Protein AF-A0A957YMR5-F1 (afdb_monomer)

Solvent-accessible surface area (backbone atoms only — not comparable to full-atom values): 13939 Å² total; per-residue (Å²): 123,67,90,62,49,60,63,49,49,54,52,49,50,53,49,51,53,51,48,52,53,50,52,58,66,66,52,61,79,74,83,72,88,63,94,76,86,88,76,78,88,71,77,81,80,74,82,62,82,65,53,61,62,51,51,52,52,50,52,51,49,52,56,73,68,57,70,85,75,88,66,74,11,65,74,52,80,56,79,86,75,68,69,58,88,75,50,45,72,45,83,43,84,75,51,72,68,54,49,53,50,38,30,73,38,22,16,38,27,61,48,36,31,37,40,40,41,95,89,47,44,33,38,36,38,41,40,30,24,50,44,44,64,36,60,55,68,70,69,53,64,42,43,78,74,61,31,43,80,76,47,76,45,83,44,68,77,48,99,71,38,43,28,29,41,32,35,25,17,54,82,94,43,77,62,56,29,26,32,39,35,31,37,34,38,75,88,48,53,36,55,57,67,67,62,42,50,55,36,41,72,37,97,66,63,54,55,31,32,40,42,39,38,40,40,66,50,75,58,67,88,80,41,77,83,47,43,66,57,54,48,52,52,52,52,27,52,34,56,55,56,73,73,110

Sequence (244 aa):
AEMLHVPLGVLGFAAVCAIVVGLLQLQRPFDSDSDASSAENVPAVRPVAWLHPALMIFLLVMIFLYIPRPEDGLSAPPPTWDFPAVLATEQQPLTPDEVEWMTREGADLADRHRFDWNGVSGSMIFVTSNTWRAHHRPERCFEVRGLAIEDSQPHLVGADFPLRVVSLGAGERHSLYSAVYWYQSADRVTDDYATRIWADLSPVRERWVLVSVLFDDVDDPRSPELAPFYEILRQSVARTLDAE

Secondary structure (DSSP, 8-state):
-GGGHHHHHHHHHHHHHHHHHHHHHHS---------------------TTHHHHHHHHHHHHHHH--PPP---S-SPPP-----TTSEEEEEPPPHHHHHHHHHHT-SEEEEEEEEETTEEEEEEEEEESSSTTS--THHHHHHTTPEEEEEEEEEEETTEEEEEEEEEETTEEEEEEEEEEEE-SS-EES-HHHHHHHHHSSSPPPEEEEEEEESS---TT-GGGHHHHHHHHHHHHHHHHT-

Mean predicted aligned error: 9.39 Å

pLDDT: mean 85.38, std 13.17, range [43.94, 98.31]

Radius of gyration: 24.59 Å; Cα contacts (8 Å, |Δi|>4): 352; chains: 1; bounding box: 79×44×52 Å

Nearest PDB structures (foldseek):
  3dxo-assembly1_A  TM=4.844E-01  e=4.055E+00  Agrobacterium fabrum str. C58
  6n4v-assembly1_Af  TM=3.583E-01  e=1.145E+00  Pseudomonas phage PP7
  5iv5-assembly1_W  TM=2.208E-01  e=2.155E+00  Tequatrovirus T4

Foldseek 3Di:
DVVPVVLVVLVVVVVVVVVVVVVVVVPDPPPPPDDDDDDDCPDDDDPDVVVVVVVVVVSVVVSVPDDDDDQCACVDEADDFDFDPQKDKDWDDDDPVRSVVLRVQRFPHKTKIWIDHPNWTWIKMKTKHLALSSVPDVQVVCVVVQWHWPDWDWDDLDPQAIKIKTFTDHPPGGGFKIKIKWKDFLPHIGNDSVVSVVQSVDPDGTMIMIMMIITNGSDDCNPNVCSVVVVSVRVSVNVRNVVD

Structure (mmCIF, N/CA/C/O backbone):
data_AF-A0A957YMR5-F1
#
_entry.id   AF-A0A957YMR5-F1
#
loop_
_atom_site.group_PDB
_atom_site.id
_atom_site.type_symbol
_atom_site.label_atom_id
_atom_site.label_alt_id
_atom_site.label_comp_id
_atom_site.label_asym_id
_atom_site.label_entity_id
_atom_site.label_seq_id
_atom_site.pdbx_PDB_ins_code
_atom_site.Cartn_x
_atom_site.Cartn_y
_atom_site.Cartn_z
_atom_site.occupancy
_atom_site.B_iso_or_equiv
_atom_site.auth_seq_id
_atom_site.auth_comp_id
_atom_site.auth_asym_id
_atom_site.auth_atom_id
_atom_site.pdbx_PDB_model_num
ATOM 1 N N . ALA A 1 1 ? 8.259 16.602 -19.368 1.00 46.22 1 ALA A N 1
ATOM 2 C CA . ALA A 1 1 ? 9.728 16.453 -19.234 1.00 46.22 1 ALA A CA 1
ATOM 3 C C . ALA A 1 1 ? 10.158 15.022 -18.864 1.00 46.22 1 ALA A C 1
ATOM 5 O O . ALA A 1 1 ? 11.317 14.678 -19.079 1.00 46.22 1 ALA A O 1
ATOM 6 N N . GLU A 1 2 ? 9.247 14.165 -18.380 1.00 46.09 2 GLU A N 1
ATOM 7 C CA . GLU A 1 2 ? 9.557 12.784 -17.965 1.00 46.09 2 GLU A CA 1
ATOM 8 C C . GLU A 1 2 ? 9.853 11.808 -19.114 1.00 46.09 2 GLU A C 1
ATOM 10 O O . GLU A 1 2 ? 10.719 10.952 -18.957 1.00 46.09 2 GLU A O 1
ATOM 15 N N . MET A 1 3 ? 9.263 11.988 -20.307 1.00 44.38 3 MET A N 1
ATOM 16 C CA . MET A 1 3 ? 9.518 11.102 -21.463 1.00 44.38 3 MET A CA 1
ATOM 17 C C . MET A 1 3 ? 10.968 11.114 -21.990 1.00 44.38 3 MET A C 1
ATOM 19 O O . MET A 1 3 ? 11.354 10.216 -22.731 1.00 44.38 3 MET A O 1
ATOM 23 N N . LEU A 1 4 ? 11.792 12.095 -21.603 1.00 46.81 4 LEU A N 1
ATOM 24 C CA . LEU A 1 4 ? 13.214 12.161 -21.977 1.00 46.81 4 LEU A CA 1
ATOM 25 C C . LEU A 1 4 ? 14.155 11.595 -20.901 1.00 46.81 4 LEU A C 1
ATOM 27 O O . LEU A 1 4 ? 15.291 11.252 -21.217 1.00 46.81 4 LEU A O 1
ATOM 31 N N . HIS A 1 5 ? 13.710 11.479 -19.645 1.00 43.94 5 HIS A N 1
ATOM 32 C CA . HIS A 1 5 ? 14.594 11.135 -18.522 1.00 43.94 5 HIS A CA 1
ATOM 33 C C . HIS A 1 5 ? 14.846 9.629 -18.390 1.00 43.94 5 HIS A C 1
ATOM 35 O O . HIS A 1 5 ? 15.966 9.217 -18.096 1.00 43.94 5 HIS A O 1
ATOM 41 N N . VAL A 1 6 ? 13.838 8.798 -18.658 1.00 52.91 6 VAL A N 1
ATOM 42 C CA . VAL A 1 6 ? 13.959 7.332 -18.569 1.00 52.91 6 VAL A CA 1
ATOM 43 C C . VAL A 1 6 ? 14.951 6.754 -19.597 1.00 52.91 6 VAL A C 1
ATOM 45 O O . VAL A 1 6 ? 15.867 6.041 -19.178 1.00 52.91 6 VAL A O 1
ATOM 48 N N . PRO A 1 7 ? 14.884 7.087 -20.906 1.00 59.81 7 PRO A N 1
ATOM 49 C CA . PRO A 1 7 ? 15.879 6.596 -21.862 1.00 59.81 7 PRO A CA 1
ATOM 50 C C . PRO A 1 7 ? 17.288 7.140 -21.575 1.00 59.81 7 PRO A C 1
ATOM 52 O O . PRO A 1 7 ? 18.270 6.429 -21.781 1.00 59.81 7 PRO A O 1
ATOM 55 N N . LEU A 1 8 ? 17.407 8.359 -21.032 1.00 66.75 8 LEU A N 1
ATOM 56 C CA . LEU A 1 8 ? 18.698 8.936 -20.652 1.00 66.75 8 LEU A CA 1
ATOM 57 C C . LEU A 1 8 ? 19.334 8.202 -19.460 1.00 66.75 8 LEU A C 1
ATOM 59 O O . LEU A 1 8 ? 20.545 7.996 -19.450 1.00 66.75 8 LEU A O 1
ATOM 63 N N . GLY A 1 9 ? 18.526 7.762 -18.490 1.00 65.75 9 GLY A N 1
ATOM 64 C CA . GLY A 1 9 ? 18.990 6.981 -17.342 1.00 65.75 9 GLY A CA 1
ATOM 65 C C . GLY A 1 9 ? 19.554 5.616 -17.743 1.00 65.75 9 GLY A C 1
ATOM 66 O O . GLY A 1 9 ? 20.644 5.251 -17.303 1.00 65.75 9 GLY A O 1
ATOM 67 N N . VAL A 1 10 ? 18.869 4.892 -18.635 1.00 71.88 10 VAL A N 1
ATOM 68 C CA . VAL A 1 10 ? 19.342 3.589 -19.143 1.00 71.88 10 VAL A CA 1
ATOM 69 C C . VAL A 1 10 ? 20.608 3.751 -19.989 1.00 71.88 10 VAL A C 1
ATOM 71 O O . VAL A 1 10 ? 21.560 2.990 -19.817 1.00 71.88 10 VAL A O 1
ATOM 74 N N . LEU A 1 11 ? 20.663 4.770 -20.855 1.00 72.12 11 LEU A N 1
ATOM 75 C CA . LEU A 1 11 ? 21.869 5.091 -21.627 1.00 72.12 11 LEU A CA 1
ATOM 76 C C . LEU A 1 11 ? 23.040 5.481 -20.718 1.00 72.12 11 LEU A C 1
ATOM 78 O O . LEU A 1 11 ? 24.164 5.042 -20.951 1.00 72.12 11 LEU A O 1
ATOM 82 N N . GLY A 1 12 ? 22.778 6.254 -19.662 1.00 72.50 12 GLY A N 1
ATOM 83 C CA . GLY A 1 12 ? 23.768 6.621 -18.653 1.00 72.50 12 GLY A CA 1
ATOM 84 C C . GLY A 1 12 ? 24.299 5.405 -17.895 1.00 72.50 12 GLY A C 1
ATOM 85 O O . GLY A 1 12 ? 25.511 5.247 -17.775 1.00 72.50 12 GLY A O 1
ATOM 86 N N . PHE A 1 13 ? 23.419 4.503 -17.453 1.00 77.38 13 PHE A N 1
ATOM 87 C CA . PHE A 1 13 ? 23.816 3.262 -16.784 1.00 77.38 13 PHE A CA 1
ATOM 88 C C . PHE A 1 13 ? 24.653 2.365 -17.703 1.00 77.38 13 PHE A C 1
ATOM 90 O O . PHE A 1 13 ? 25.743 1.942 -17.321 1.00 77.38 13 PHE A O 1
ATOM 97 N N . ALA A 1 14 ? 24.204 2.145 -18.943 1.00 78.81 14 ALA A N 1
ATOM 98 C CA . ALA A 1 14 ? 24.950 1.367 -19.929 1.00 78.81 14 ALA A CA 1
ATOM 99 C C . ALA A 1 14 ? 26.326 1.988 -20.229 1.00 78.81 14 ALA A C 1
ATOM 101 O O . ALA A 1 14 ? 27.323 1.268 -20.296 1.00 78.81 14 ALA A O 1
ATOM 102 N N . ALA A 1 15 ? 26.402 3.319 -20.349 1.00 75.75 15 ALA A N 1
ATOM 103 C CA . ALA A 1 15 ? 27.658 4.036 -20.543 1.00 75.75 15 ALA A CA 1
ATOM 104 C C . ALA A 1 15 ? 28.603 3.871 -19.343 1.00 75.75 15 ALA A C 1
ATOM 106 O O . ALA A 1 15 ? 29.782 3.585 -19.537 1.00 75.75 15 ALA A O 1
ATOM 107 N N . VAL A 1 16 ? 28.100 3.982 -18.109 1.00 78.31 16 VAL A N 1
ATOM 108 C CA . VAL A 1 16 ? 28.902 3.767 -16.893 1.00 78.31 16 VAL A CA 1
ATOM 109 C C . VAL A 1 16 ? 29.392 2.321 -16.809 1.00 78.31 16 VAL A C 1
ATOM 111 O O . VAL A 1 16 ? 30.579 2.106 -16.573 1.00 78.31 16 VAL A O 1
ATOM 114 N N . CYS A 1 17 ? 28.538 1.328 -17.074 1.00 79.19 17 CYS A N 1
ATOM 115 C CA . CYS A 1 17 ? 28.949 -0.077 -17.130 1.00 79.19 17 CYS A CA 1
ATOM 116 C C . CYS A 1 17 ? 30.040 -0.308 -18.184 1.00 79.19 17 CYS A C 1
ATOM 118 O O . CYS A 1 17 ? 31.037 -0.969 -17.897 1.00 79.19 17 CYS A O 1
ATOM 120 N N . ALA A 1 18 ? 29.895 0.272 -19.380 1.00 80.44 18 ALA A N 1
ATOM 121 C CA . ALA A 1 18 ? 30.900 0.180 -20.434 1.00 80.44 18 ALA A CA 1
ATOM 122 C C . ALA A 1 18 ? 32.231 0.839 -20.028 1.00 80.44 18 ALA A C 1
ATOM 124 O O . ALA A 1 18 ? 33.290 0.264 -20.272 1.00 80.44 18 ALA A O 1
ATOM 125 N N . ILE A 1 19 ? 32.190 2.002 -19.364 1.00 76.50 19 ILE A N 1
ATOM 126 C CA . ILE A 1 19 ? 33.381 2.693 -18.846 1.00 76.50 19 ILE A CA 1
ATOM 127 C C . ILE A 1 19 ? 34.073 1.849 -17.773 1.00 76.50 19 ILE A C 1
ATOM 129 O O . ILE A 1 19 ? 35.282 1.660 -17.850 1.00 76.50 19 ILE A O 1
ATOM 133 N N . VAL A 1 20 ? 33.333 1.309 -16.800 1.00 78.81 20 VAL A N 1
ATOM 134 C CA . VAL A 1 20 ? 33.896 0.468 -15.729 1.00 78.81 20 VAL A CA 1
ATOM 135 C C . VAL A 1 20 ? 34.551 -0.782 -16.310 1.00 78.81 20 VAL A C 1
ATOM 137 O O . VAL A 1 20 ? 35.691 -1.086 -15.971 1.00 78.81 20 VAL A O 1
ATOM 140 N N . VAL A 1 21 ? 33.879 -1.472 -17.236 1.00 81.75 21 VAL A N 1
ATOM 141 C CA . VAL A 1 21 ? 34.455 -2.629 -17.936 1.00 81.75 21 VAL A CA 1
ATOM 142 C C . VAL A 1 21 ? 35.706 -2.228 -18.722 1.00 81.75 21 VAL A C 1
ATOM 144 O O . VAL A 1 21 ? 36.714 -2.927 -18.653 1.00 81.75 21 VAL A O 1
ATOM 147 N N . GLY A 1 22 ? 35.682 -1.089 -19.419 1.00 79.44 22 GLY A N 1
ATOM 148 C CA . GLY A 1 22 ? 36.843 -0.565 -20.140 1.00 79.44 22 GLY A CA 1
ATOM 149 C C . GLY A 1 22 ? 38.026 -0.254 -19.219 1.00 79.44 22 GLY A C 1
ATOM 150 O O . GLY A 1 22 ? 39.157 -0.625 -19.523 1.00 79.44 22 GLY A O 1
ATOM 151 N N . LEU A 1 23 ? 37.775 0.363 -18.062 1.00 75.94 23 LEU A N 1
ATOM 152 C CA . LEU A 1 23 ? 38.798 0.655 -17.055 1.00 75.94 23 LEU A CA 1
ATOM 153 C C . LEU A 1 23 ? 39.380 -0.624 -16.441 1.00 75.94 23 LEU A C 1
ATOM 155 O O . LEU A 1 23 ? 40.594 -0.707 -16.269 1.00 75.94 23 LEU A O 1
ATOM 159 N N . LEU A 1 24 ? 38.549 -1.638 -16.180 1.00 74.94 24 LEU A N 1
ATOM 160 C CA . LEU A 1 24 ? 39.005 -2.946 -15.699 1.00 74.94 24 LEU A CA 1
ATOM 161 C C . LEU A 1 24 ? 39.855 -3.688 -16.741 1.00 74.94 24 LEU A C 1
ATOM 163 O O . LEU A 1 24 ? 40.785 -4.392 -16.370 1.00 74.94 24 LEU A O 1
ATOM 167 N N . GLN A 1 25 ? 39.587 -3.509 -18.037 1.00 75.12 25 GLN A N 1
ATOM 168 C CA . GLN A 1 25 ? 40.422 -4.074 -19.107 1.00 75.12 25 GLN A CA 1
ATOM 169 C C . GLN A 1 25 ? 41.741 -3.312 -19.309 1.00 75.12 25 GLN A C 1
ATOM 171 O O . GLN A 1 25 ? 42.727 -3.893 -19.761 1.00 75.12 25 GLN A O 1
ATOM 176 N N . LEU A 1 26 ? 41.767 -2.014 -18.991 1.00 79.25 26 LEU A N 1
ATOM 177 C CA . LEU A 1 26 ? 42.966 -1.170 -19.056 1.00 79.25 26 LEU A CA 1
ATOM 178 C C . LEU A 1 26 ? 43.902 -1.378 -17.862 1.00 79.25 26 LEU A C 1
ATOM 180 O O . LEU A 1 26 ? 45.108 -1.146 -17.983 1.00 79.25 26 LEU A O 1
ATOM 184 N N . GLN A 1 27 ? 43.373 -1.839 -16.728 1.00 73.00 27 GLN A N 1
ATOM 185 C CA . GLN A 1 27 ? 44.183 -2.375 -15.645 1.00 73.00 27 GLN A CA 1
ATOM 186 C C . GLN A 1 27 ? 44.795 -3.695 -16.124 1.00 73.00 27 GLN A C 1
ATOM 188 O O . GLN A 1 27 ? 44.202 -4.765 -16.01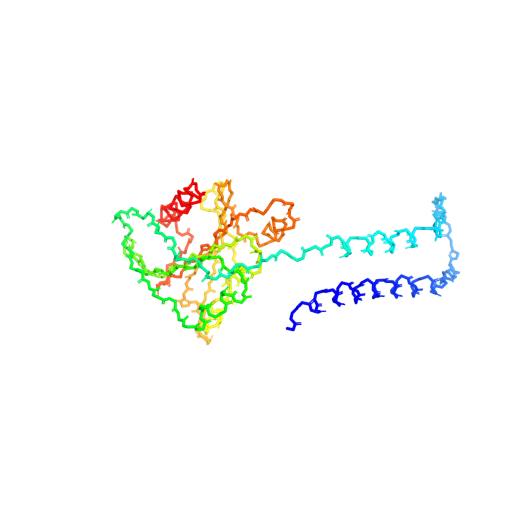0 1.00 73.00 27 GLN A O 1
ATOM 193 N N . ARG A 1 28 ? 45.994 -3.605 -16.719 1.00 59.56 28 ARG A N 1
ATOM 194 C CA . ARG A 1 28 ? 46.854 -4.772 -16.964 1.00 59.56 28 ARG A CA 1
ATOM 195 C C . ARG A 1 28 ? 46.900 -5.624 -15.691 1.00 59.56 28 ARG A C 1
ATOM 197 O O . ARG A 1 28 ? 46.862 -5.037 -14.605 1.00 59.56 28 ARG A O 1
ATOM 204 N N . PRO A 1 29 ? 47.021 -6.961 -15.803 1.00 58.66 29 PRO A N 1
ATOM 205 C CA . PRO A 1 29 ? 47.288 -7.791 -14.639 1.00 58.66 29 PRO A CA 1
ATOM 206 C C . PRO A 1 29 ? 48.432 -7.140 -13.869 1.00 58.66 29 PRO A C 1
ATOM 208 O O . PRO A 1 29 ? 49.479 -6.858 -14.455 1.00 58.66 29 PRO A O 1
ATOM 211 N N . PHE A 1 30 ? 48.199 -6.815 -12.598 1.00 54.28 30 PHE A N 1
ATOM 212 C CA . PHE A 1 30 ? 49.308 -6.578 -11.691 1.00 54.28 30 PHE A CA 1
ATOM 213 C C . PHE A 1 30 ? 50.172 -7.829 -11.818 1.00 54.28 30 PHE A C 1
ATOM 215 O O . PHE A 1 30 ? 49.684 -8.918 -11.505 1.00 54.28 30 PHE A O 1
ATOM 222 N N . ASP A 1 31 ? 51.386 -7.689 -12.355 1.00 52.88 31 ASP A N 1
ATOM 223 C CA . ASP A 1 31 ? 52.399 -8.733 -12.264 1.00 52.88 31 ASP A CA 1
ATOM 224 C C . ASP A 1 31 ? 52.617 -8.946 -10.769 1.00 52.88 31 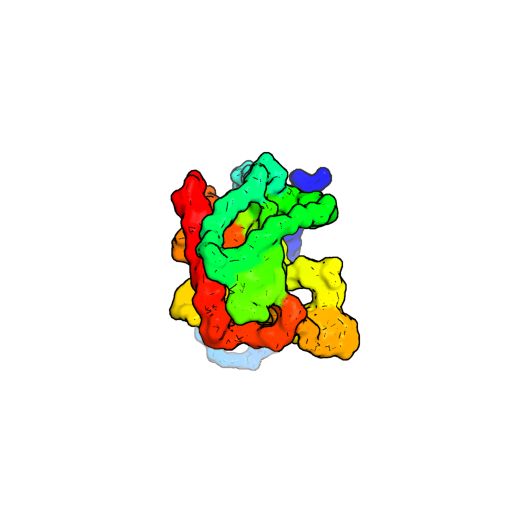ASP A C 1
ATOM 226 O O . ASP A 1 31 ? 53.318 -8.200 -10.085 1.00 52.88 31 ASP A O 1
ATOM 230 N N . SER A 1 32 ? 51.872 -9.908 -10.234 1.00 50.81 32 SER A N 1
ATOM 231 C CA . SER A 1 32 ? 52.008 -10.380 -8.877 1.00 50.81 32 SER A CA 1
ATOM 232 C C . SER A 1 32 ? 53.218 -11.295 -8.894 1.00 50.81 32 SER A C 1
ATOM 234 O O . SER A 1 32 ? 53.082 -12.517 -8.899 1.00 50.81 32 SER A O 1
ATOM 236 N N . ASP A 1 33 ? 54.401 -10.682 -8.939 1.00 53.19 33 ASP A N 1
ATOM 237 C CA . ASP A 1 33 ? 55.664 -11.319 -8.587 1.00 53.19 33 ASP A CA 1
ATOM 238 C C . ASP A 1 33 ? 55.588 -11.692 -7.101 1.00 53.19 33 ASP A C 1
ATOM 240 O O . ASP A 1 33 ? 56.042 -10.983 -6.204 1.00 53.19 33 ASP A O 1
ATOM 244 N N . SER A 1 34 ? 54.926 -12.808 -6.823 1.00 53.06 34 SER A N 1
ATOM 245 C CA . SER A 1 34 ? 55.022 -13.500 -5.553 1.00 53.06 34 SER A CA 1
ATOM 246 C C . SER A 1 34 ? 55.150 -14.982 -5.856 1.00 53.06 34 SER A C 1
ATOM 248 O O . SER A 1 34 ? 54.175 -15.692 -6.104 1.00 53.06 34 SER A O 1
ATOM 250 N N . ASP A 1 35 ? 56.407 -15.414 -5.890 1.00 60.38 35 ASP A N 1
ATOM 251 C CA . ASP A 1 35 ? 56.808 -16.804 -5.772 1.00 60.38 35 ASP A CA 1
ATOM 252 C C . ASP A 1 35 ? 56.027 -17.479 -4.634 1.00 60.38 35 ASP A C 1
ATOM 254 O O . ASP A 1 35 ? 56.208 -17.134 -3.468 1.00 60.38 35 ASP A O 1
ATOM 258 N N . ALA A 1 36 ? 55.178 -18.454 -4.964 1.00 51.44 36 ALA A N 1
ATOM 259 C CA . ALA A 1 36 ? 55.301 -19.827 -4.467 1.00 51.44 36 ALA A CA 1
ATOM 260 C C . ALA A 1 36 ? 53.995 -20.628 -4.609 1.00 51.44 36 ALA A C 1
ATOM 262 O O . ALA A 1 36 ? 53.025 -20.436 -3.888 1.00 51.44 36 ALA A O 1
ATOM 263 N N . SER A 1 37 ? 54.111 -21.663 -5.442 1.00 56.94 37 SER A N 1
ATOM 264 C CA . SER A 1 37 ? 53.673 -23.036 -5.174 1.00 56.94 37 SER A CA 1
ATOM 265 C C . SER A 1 37 ? 52.172 -23.351 -5.102 1.00 56.94 37 SER A C 1
ATOM 267 O O . SER A 1 37 ? 51.482 -23.090 -4.124 1.00 56.94 37 SER A O 1
ATOM 269 N N . SER A 1 38 ? 51.766 -24.152 -6.094 1.00 55.97 38 SER A N 1
ATOM 270 C CA . SER A 1 38 ? 50.643 -25.099 -6.051 1.00 55.97 38 SER A CA 1
ATOM 271 C C . SER A 1 38 ? 49.239 -24.503 -6.177 1.00 55.97 38 SER A C 1
ATOM 273 O O . SER A 1 38 ? 48.364 -24.776 -5.363 1.00 55.97 38 SER A O 1
ATOM 275 N N . ALA A 1 39 ? 48.997 -23.758 -7.257 1.00 51.78 39 ALA A N 1
ATOM 276 C CA . ALA A 1 39 ? 47.645 -23.515 -7.748 1.00 51.78 39 ALA A CA 1
ATOM 277 C C . ALA A 1 39 ? 47.407 -24.356 -9.010 1.00 51.78 39 ALA A C 1
ATOM 279 O O . ALA A 1 39 ? 48.082 -24.212 -10.028 1.00 51.78 39 ALA A O 1
ATOM 280 N N . GLU A 1 40 ? 46.470 -25.284 -8.876 1.00 55.53 40 GLU A N 1
ATOM 281 C CA . GLU A 1 40 ? 45.823 -26.074 -9.915 1.00 55.53 40 GLU A CA 1
ATOM 282 C C . GLU A 1 40 ? 45.581 -25.234 -11.184 1.00 55.53 40 GLU A C 1
ATOM 284 O O . GLU A 1 40 ? 45.115 -24.098 -11.100 1.00 55.53 40 GLU A O 1
ATOM 289 N N . ASN A 1 41 ? 45.940 -25.773 -12.355 1.00 56.53 41 ASN A N 1
ATOM 290 C CA . ASN A 1 41 ? 45.808 -25.112 -13.657 1.00 56.53 41 ASN A CA 1
ATOM 291 C C . ASN A 1 41 ? 44.333 -24.801 -13.970 1.00 56.53 41 ASN A C 1
ATOM 293 O O . ASN A 1 41 ? 43.683 -25.541 -14.708 1.00 56.53 41 ASN A O 1
ATOM 297 N N . VAL A 1 42 ? 43.796 -23.704 -13.439 1.00 63.62 42 VAL A N 1
ATOM 298 C CA . VAL A 1 42 ? 42.521 -23.159 -13.900 1.00 63.62 42 VAL A CA 1
ATOM 299 C C . VAL A 1 42 ? 42.786 -22.567 -15.285 1.00 63.62 42 VAL A C 1
ATOM 301 O O . VAL A 1 42 ? 43.591 -21.639 -15.405 1.00 63.62 42 VAL A O 1
ATOM 304 N N . PRO A 1 43 ? 42.181 -23.103 -16.360 1.00 63.41 43 PRO A N 1
ATOM 305 C CA . PRO A 1 43 ? 42.416 -22.594 -17.699 1.00 63.41 43 PRO A CA 1
ATOM 306 C C . PRO A 1 43 ? 42.020 -21.118 -17.757 1.00 63.41 43 PRO A C 1
ATOM 308 O O . PRO A 1 43 ? 40.893 -20.749 -17.429 1.00 63.41 43 PRO A O 1
ATOM 311 N N . ALA A 1 44 ? 42.962 -20.275 -18.185 1.00 64.31 44 ALA A N 1
ATOM 312 C CA . ALA A 1 44 ? 42.726 -18.855 -18.380 1.00 64.31 44 ALA A CA 1
ATOM 313 C C . ALA A 1 44 ? 41.575 -18.662 -19.379 1.00 64.31 44 ALA A C 1
ATOM 315 O O . ALA A 1 44 ? 41.702 -18.963 -20.571 1.00 64.31 44 ALA A O 1
ATOM 316 N N . VAL A 1 45 ? 40.438 -18.170 -18.884 1.00 66.56 45 VAL A N 1
ATOM 317 C CA . VAL A 1 45 ? 39.275 -17.847 -19.710 1.00 66.56 45 VAL A CA 1
ATOM 318 C C . VAL A 1 45 ? 39.663 -16.667 -20.595 1.00 66.56 45 VAL A C 1
ATOM 320 O O . VAL A 1 45 ? 39.797 -15.538 -20.128 1.00 66.56 45 VAL A O 1
ATOM 323 N N . ARG A 1 46 ? 39.899 -16.927 -21.884 1.00 69.56 46 ARG A N 1
ATOM 324 C CA . ARG A 1 46 ? 40.199 -15.861 -22.844 1.00 69.56 46 ARG A CA 1
ATOM 325 C C . ARG A 1 46 ? 38.945 -15.005 -23.040 1.00 69.56 46 ARG A C 1
ATOM 327 O O . ARG A 1 46 ? 37.907 -15.566 -23.399 1.00 69.56 46 ARG A O 1
ATOM 334 N N . PRO A 1 47 ? 39.017 -13.677 -22.848 1.00 64.38 47 PRO A N 1
ATOM 335 C CA . PRO A 1 47 ? 37.879 -12.809 -23.093 1.00 64.38 47 PRO A CA 1
ATOM 336 C C . PRO A 1 47 ? 37.511 -12.877 -24.574 1.00 64.38 47 PRO A C 1
ATOM 338 O O . PRO A 1 47 ? 38.329 -12.657 -25.470 1.00 64.38 47 PRO A O 1
ATOM 341 N N . VAL A 1 48 ? 36.263 -13.238 -24.831 1.00 76.38 48 VAL A N 1
ATOM 342 C CA . VAL A 1 48 ? 35.736 -13.409 -26.177 1.00 76.38 48 VAL A CA 1
ATOM 343 C C . VAL A 1 48 ? 35.351 -12.028 -26.711 1.00 76.38 48 VAL A C 1
ATOM 345 O O . VAL A 1 48 ? 34.309 -11.481 -26.359 1.00 76.38 48 VAL A O 1
ATOM 348 N N . ALA A 1 49 ? 36.205 -11.452 -27.561 1.00 80.38 49 ALA A N 1
ATOM 349 C CA . ALA A 1 49 ? 36.105 -10.060 -28.020 1.00 80.38 49 ALA A CA 1
ATOM 350 C C . ALA A 1 49 ? 34.774 -9.689 -28.717 1.00 80.38 49 ALA A C 1
ATOM 352 O O . ALA A 1 49 ? 34.436 -8.510 -28.795 1.00 80.38 49 ALA A O 1
ATOM 353 N N . TRP A 1 50 ? 33.992 -10.667 -29.195 1.00 80.88 50 TRP A N 1
ATOM 354 C CA . TRP A 1 50 ? 32.691 -10.422 -29.833 1.00 80.88 50 TRP A CA 1
ATOM 355 C C . TRP A 1 50 ? 31.516 -10.279 -28.848 1.00 80.88 50 TRP A C 1
ATOM 357 O O . TRP A 1 50 ? 30.449 -9.818 -29.248 1.00 80.88 50 TRP A O 1
ATOM 367 N N . LEU A 1 51 ? 31.693 -10.609 -27.563 1.00 77.69 51 LEU A N 1
ATOM 368 C CA . LEU A 1 51 ? 30.615 -10.519 -26.569 1.00 77.69 51 LEU A CA 1
ATOM 369 C C . LEU A 1 51 ? 30.187 -9.073 -26.289 1.00 77.69 51 LEU A C 1
ATOM 371 O O . LEU A 1 51 ? 29.000 -8.806 -26.130 1.00 77.69 51 LEU A O 1
ATOM 375 N N . HIS A 1 52 ? 31.130 -8.127 -26.272 1.00 78.56 52 HIS A N 1
ATOM 376 C CA . HIS A 1 52 ? 30.828 -6.714 -26.024 1.00 78.56 52 HIS A CA 1
ATOM 377 C C . HIS A 1 52 ? 29.918 -6.080 -27.089 1.00 78.56 52 HIS A C 1
ATOM 379 O O . HIS A 1 52 ? 28.886 -5.522 -26.709 1.00 78.56 52 HIS A O 1
ATOM 385 N N . PRO A 1 53 ? 30.221 -6.163 -28.404 1.00 84.75 53 PRO A N 1
ATOM 386 C CA . PRO A 1 53 ? 29.323 -5.613 -29.416 1.00 84.75 53 PRO A CA 1
ATOM 387 C C . PRO A 1 53 ? 27.979 -6.350 -29.458 1.00 84.75 53 PRO A C 1
ATOM 389 O O . PRO A 1 53 ? 26.951 -5.706 -29.650 1.00 84.75 53 PRO A O 1
ATOM 392 N N . ALA A 1 54 ? 27.957 -7.667 -29.219 1.00 78.69 54 ALA A N 1
ATOM 393 C CA . ALA A 1 54 ? 26.709 -8.427 -29.150 1.00 78.69 54 ALA A CA 1
ATOM 394 C C . ALA A 1 54 ? 25.806 -7.953 -27.997 1.00 78.69 54 ALA A C 1
ATOM 396 O O . ALA A 1 54 ? 24.617 -7.717 -28.210 1.00 78.69 54 ALA A O 1
ATOM 397 N N . LEU A 1 55 ? 26.370 -7.740 -26.803 1.00 82.12 55 LEU A N 1
ATOM 398 C CA . LEU A 1 55 ? 25.639 -7.205 -25.653 1.00 82.12 55 LEU A CA 1
ATOM 399 C C . LEU A 1 55 ? 25.124 -5.783 -25.916 1.00 82.12 55 LEU A C 1
ATOM 401 O O . LEU A 1 55 ? 23.971 -5.489 -25.616 1.00 82.12 55 LEU A O 1
ATOM 405 N N . MET A 1 56 ? 25.943 -4.913 -26.514 1.00 85.56 56 MET A N 1
ATOM 406 C CA . MET A 1 56 ? 25.530 -3.548 -26.866 1.00 85.56 56 MET A CA 1
ATOM 407 C C . MET A 1 56 ? 24.367 -3.534 -27.860 1.00 85.56 56 MET A C 1
ATOM 409 O O . MET A 1 56 ? 23.403 -2.798 -27.657 1.00 85.56 56 MET A O 1
ATOM 413 N N . ILE A 1 57 ? 24.427 -4.360 -28.910 1.00 86.50 57 ILE A N 1
ATOM 414 C CA . ILE A 1 57 ? 23.328 -4.494 -29.876 1.00 86.50 57 ILE A CA 1
ATOM 415 C C . ILE A 1 57 ? 22.070 -5.005 -29.172 1.00 86.50 57 ILE A C 1
ATOM 417 O O . ILE A 1 57 ? 20.999 -4.442 -29.370 1.00 86.50 57 ILE A O 1
ATOM 421 N N . PHE A 1 58 ? 22.194 -6.022 -28.315 1.00 83.12 58 PHE A N 1
ATOM 422 C CA . PHE A 1 58 ? 21.069 -6.558 -27.552 1.00 83.12 58 PHE A CA 1
ATOM 423 C C . PHE A 1 58 ? 20.407 -5.496 -26.659 1.00 83.12 58 PHE A C 1
ATOM 425 O O . PHE A 1 58 ? 19.187 -5.349 -26.685 1.00 83.12 58 PHE A O 1
ATOM 432 N N . LEU A 1 59 ? 21.198 -4.708 -25.922 1.00 84.12 59 LEU A N 1
ATOM 433 C CA . LEU A 1 59 ? 20.688 -3.618 -25.084 1.00 84.12 59 LEU A CA 1
ATOM 434 C C . LEU A 1 59 ? 20.001 -2.530 -25.915 1.00 84.12 59 LEU A C 1
ATOM 436 O O . LEU A 1 59 ? 18.919 -2.081 -25.551 1.00 84.12 59 LEU A O 1
ATOM 440 N N . LEU A 1 60 ? 20.588 -2.131 -27.047 1.00 86.56 60 LEU A N 1
ATOM 441 C CA . LEU A 1 60 ? 19.973 -1.154 -27.947 1.00 86.56 60 LEU A CA 1
ATOM 442 C C . LEU A 1 60 ? 18.647 -1.664 -28.510 1.00 86.56 60 LEU A C 1
ATOM 444 O O . LEU A 1 60 ? 17.682 -0.907 -28.548 1.00 86.56 60 LEU A O 1
ATOM 448 N N . VAL A 1 61 ? 18.577 -2.940 -28.894 1.00 83.56 61 VAL A N 1
ATOM 449 C CA . VAL A 1 61 ? 17.329 -3.574 -29.330 1.00 83.56 61 VAL A CA 1
ATOM 450 C C . VAL A 1 61 ? 16.303 -3.565 -28.197 1.00 83.56 61 VAL A C 1
ATOM 452 O O . VAL A 1 61 ? 15.175 -3.151 -28.427 1.00 83.56 61 VAL A O 1
ATOM 455 N N . MET A 1 62 ? 16.680 -3.936 -26.970 1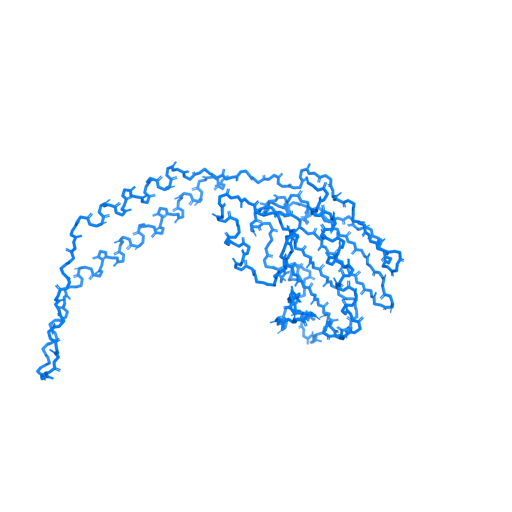.00 79.81 62 MET A N 1
ATOM 456 C CA . MET A 1 62 ? 15.774 -3.887 -25.814 1.00 79.81 62 MET A CA 1
ATOM 457 C C . MET A 1 62 ? 15.249 -2.472 -25.542 1.00 79.81 62 MET A C 1
ATOM 459 O O . MET A 1 62 ? 14.059 -2.313 -25.295 1.00 79.81 62 MET A O 1
ATOM 463 N N . ILE A 1 63 ? 16.099 -1.445 -25.641 1.00 83.88 63 ILE A N 1
ATOM 464 C CA . ILE A 1 63 ? 15.700 -0.036 -25.488 1.00 83.88 63 ILE A CA 1
ATOM 465 C C . ILE A 1 63 ? 14.751 0.389 -26.613 1.00 83.88 63 ILE A C 1
ATOM 467 O O . ILE A 1 63 ? 13.749 1.044 -26.348 1.00 83.88 63 ILE A O 1
ATOM 471 N N . PHE A 1 64 ? 15.034 0.007 -27.861 1.00 84.31 64 PHE A N 1
ATOM 472 C CA . PHE A 1 64 ? 14.172 0.326 -29.004 1.00 84.31 64 PHE A CA 1
ATOM 473 C C . PHE A 1 64 ? 12.818 -0.385 -28.948 1.00 84.31 64 PHE A C 1
ATOM 475 O O . PHE A 1 64 ? 11.824 0.155 -29.427 1.00 84.31 64 PHE A O 1
ATOM 482 N N . LEU A 1 65 ? 12.782 -1.590 -28.381 1.00 80.19 65 LEU A N 1
ATOM 483 C CA . LEU A 1 65 ? 11.558 -2.360 -28.174 1.00 80.19 65 LEU A CA 1
ATOM 484 C C . LEU A 1 65 ? 10.813 -1.954 -26.893 1.00 80.19 65 LEU A C 1
ATOM 486 O O . LEU A 1 65 ? 9.683 -2.398 -26.689 1.00 80.19 65 LEU A O 1
ATOM 490 N N . TYR A 1 66 ? 11.413 -1.126 -26.033 1.00 80.81 66 TYR A N 1
ATOM 491 C CA . TYR A 1 66 ? 10.766 -0.651 -24.819 1.00 80.81 66 TYR A CA 1
ATOM 492 C C . TYR A 1 66 ? 9.724 0.414 -25.159 1.00 80.81 66 TYR A C 1
ATOM 494 O O . TYR A 1 66 ? 10.046 1.541 -25.536 1.00 80.81 66 TYR A O 1
ATOM 502 N N . ILE A 1 67 ? 8.457 0.054 -24.990 1.00 78.44 67 ILE A N 1
ATOM 503 C CA . ILE A 1 67 ? 7.331 0.976 -25.095 1.00 78.44 67 ILE A CA 1
ATOM 504 C C . ILE A 1 67 ? 6.920 1.332 -23.663 1.00 78.44 67 ILE A C 1
ATOM 506 O O . ILE A 1 67 ? 6.484 0.434 -22.934 1.00 78.44 67 ILE A O 1
ATOM 510 N N . PRO A 1 68 ? 7.053 2.605 -23.237 1.00 78.75 68 PRO A N 1
ATOM 511 C CA . PRO A 1 68 ? 6.518 3.044 -21.959 1.00 78.75 68 PRO A CA 1
ATOM 512 C C . PRO A 1 68 ? 5.027 2.728 -21.926 1.00 78.75 68 PRO A C 1
ATOM 514 O O . PRO A 1 68 ? 4.281 3.106 -22.832 1.00 78.75 68 PRO A O 1
ATOM 517 N N . ARG A 1 69 ? 4.596 2.000 -20.902 1.00 77.31 69 ARG A N 1
ATOM 518 C CA . ARG A 1 69 ? 3.175 1.727 -20.706 1.00 77.31 69 ARG A CA 1
ATOM 519 C C . ARG A 1 69 ? 2.513 3.000 -20.165 1.00 77.31 69 ARG A C 1
ATOM 521 O O . ARG A 1 69 ? 3.121 3.642 -19.308 1.00 77.31 69 ARG A O 1
ATOM 528 N N . PRO A 1 70 ? 1.320 3.378 -20.655 1.00 78.38 70 PRO A N 1
ATOM 529 C CA . PRO A 1 70 ? 0.597 4.521 -20.118 1.00 78.38 70 PRO A CA 1
ATOM 530 C C . PRO A 1 70 ? 0.291 4.308 -18.630 1.00 78.38 70 PRO A C 1
ATOM 532 O O . PRO A 1 70 ? 0.144 3.173 -18.165 1.00 78.38 70 PRO A O 1
ATOM 535 N N . GLU A 1 71 ? 0.247 5.414 -17.899 1.00 82.12 71 GLU A N 1
ATOM 536 C CA . GLU A 1 71 ? -0.219 5.483 -16.519 1.00 82.12 71 GLU A CA 1
ATOM 537 C C . GLU A 1 71 ? -1.548 6.236 -16.560 1.00 82.12 71 GLU A C 1
ATOM 539 O O . GLU A 1 71 ? -1.608 7.356 -17.073 1.00 82.12 71 GLU A O 1
ATOM 544 N N . ASP A 1 72 ? -2.618 5.592 -16.097 1.00 81.31 72 ASP A N 1
ATOM 545 C CA . ASP A 1 72 ? -3.978 6.120 -16.246 1.00 81.31 72 ASP A CA 1
ATOM 546 C C . ASP A 1 72 ? -4.274 7.236 -15.231 1.00 81.31 72 ASP A C 1
ATOM 548 O O . ASP A 1 72 ? -5.149 8.076 -15.460 1.00 81.31 72 ASP A O 1
ATOM 552 N N . GLY A 1 73 ? -3.528 7.264 -14.118 1.00 88.44 73 GLY A N 1
ATOM 553 C CA . GLY A 1 73 ? -3.795 8.144 -12.982 1.00 88.44 73 GLY A CA 1
ATOM 554 C C . GLY A 1 73 ? -5.194 7.914 -12.397 1.00 88.44 73 GLY A C 1
ATOM 555 O O . GLY A 1 73 ? -5.887 6.964 -12.770 1.00 88.44 73 GLY A O 1
ATOM 556 N N . LEU A 1 74 ? -5.628 8.800 -11.492 1.00 87.69 74 LEU A N 1
ATOM 557 C CA . LEU A 1 74 ? -6.951 8.732 -10.857 1.00 87.69 74 LEU A CA 1
ATOM 558 C C . LEU A 1 74 ? -8.054 9.169 -11.837 1.00 87.69 74 LEU A C 1
ATOM 560 O O . LEU A 1 74 ? -8.702 10.202 -11.670 1.00 87.69 74 LEU A O 1
ATOM 564 N N . SER A 1 75 ? -8.219 8.410 -12.915 1.00 80.31 75 SER A N 1
ATOM 565 C CA . SER A 1 75 ? -9.138 8.695 -14.020 1.00 80.31 75 SER A CA 1
ATOM 566 C C . SER A 1 75 ? -10.509 8.040 -13.845 1.00 80.31 75 SER A C 1
ATOM 568 O O . SER A 1 75 ? -11.470 8.443 -14.506 1.00 80.31 75 SER A O 1
ATOM 570 N N . ALA A 1 76 ? -10.620 7.071 -12.935 1.00 84.81 76 ALA A N 1
ATOM 571 C CA . ALA A 1 76 ? -11.854 6.375 -12.601 1.00 84.81 76 ALA A CA 1
ATOM 572 C C . ALA A 1 76 ? -12.355 6.756 -11.192 1.00 84.81 76 ALA A C 1
ATOM 574 O O . ALA A 1 76 ? -11.556 7.093 -10.313 1.00 84.81 76 ALA A O 1
ATOM 575 N N . PRO A 1 77 ? -13.683 6.732 -10.956 1.00 84.75 77 PRO A N 1
ATOM 576 C CA . PRO A 1 77 ? -14.229 6.933 -9.619 1.00 84.75 77 PRO A CA 1
ATOM 577 C C . PRO A 1 77 ? -13.770 5.806 -8.679 1.00 84.75 77 PRO A C 1
ATOM 579 O O . PRO A 1 77 ? -13.613 4.674 -9.139 1.00 84.75 77 PRO A O 1
ATOM 582 N N . PRO A 1 78 ? -13.587 6.085 -7.375 1.00 82.38 78 PRO A N 1
ATOM 583 C CA . PRO A 1 78 ? -13.169 5.072 -6.414 1.00 82.38 78 PRO A CA 1
ATOM 584 C C . PRO A 1 78 ? -14.156 3.893 -6.382 1.00 82.38 78 PRO A C 1
ATOM 586 O O . PRO A 1 78 ? -15.366 4.096 -6.545 1.00 82.38 78 PRO A O 1
ATOM 589 N N . PRO A 1 79 ? -13.659 2.662 -6.174 1.00 85.94 79 PRO A N 1
ATOM 590 C CA . PRO A 1 79 ? -14.507 1.484 -6.122 1.00 85.94 79 PRO A CA 1
ATOM 591 C C . PRO A 1 79 ? -15.385 1.539 -4.871 1.00 85.94 79 PRO A C 1
ATOM 593 O O . PRO A 1 79 ? -15.000 2.080 -3.836 1.00 85.94 79 PRO A O 1
ATOM 596 N N . THR A 1 80 ? -16.580 0.958 -4.952 1.00 90.00 80 THR A N 1
ATOM 597 C CA . THR A 1 80 ? -17.408 0.760 -3.759 1.00 90.00 80 THR A CA 1
ATOM 598 C C . THR A 1 80 ? -16.955 -0.516 -3.065 1.00 90.00 80 THR A C 1
ATOM 600 O O . THR A 1 80 ? -17.179 -1.610 -3.577 1.00 90.00 80 THR A O 1
ATOM 603 N N . TRP A 1 81 ? -16.306 -0.378 -1.913 1.00 94.12 81 TRP A N 1
ATOM 604 C CA . TRP A 1 81 ? -15.888 -1.518 -1.102 1.00 94.12 81 TRP A CA 1
ATOM 605 C C . TRP A 1 81 ? -17.085 -2.142 -0.377 1.00 94.12 81 TRP A C 1
ATOM 607 O O . TRP A 1 81 ? -17.861 -1.444 0.276 1.00 94.12 81 TRP A O 1
ATOM 617 N N . ASP A 1 82 ? -17.219 -3.465 -0.468 1.00 94.94 82 ASP A N 1
ATOM 618 C CA . ASP A 1 82 ? -18.237 -4.217 0.267 1.00 94.94 82 ASP A CA 1
ATOM 619 C C . ASP A 1 82 ? -17.718 -4.593 1.662 1.00 94.94 82 ASP A C 1
ATOM 621 O O . ASP A 1 82 ? -17.102 -5.646 1.847 1.00 94.94 82 ASP A O 1
ATOM 625 N N . PHE A 1 83 ? -17.943 -3.719 2.644 1.00 96.62 83 PHE A N 1
ATOM 626 C CA . PHE A 1 83 ? -17.603 -3.983 4.042 1.00 96.62 83 PHE A CA 1
ATOM 627 C C . PHE A 1 83 ? -18.781 -4.618 4.799 1.00 96.62 83 PHE A C 1
ATOM 629 O O . PHE A 1 83 ? -19.931 -4.204 4.633 1.00 96.62 83 PHE A O 1
ATOM 636 N N . PRO A 1 84 ? -18.533 -5.608 5.676 1.00 97.00 84 PRO A N 1
ATOM 637 C CA . PRO A 1 84 ? -19.583 -6.168 6.516 1.00 97.00 84 PRO A CA 1
ATOM 638 C C . PRO A 1 84 ? -20.065 -5.136 7.541 1.00 97.00 84 PRO A C 1
ATOM 640 O O . PRO A 1 84 ? -19.278 -4.348 8.052 1.00 97.00 84 PRO A O 1
ATOM 643 N N . ALA A 1 85 ? -21.335 -5.215 7.945 1.00 95.44 85 ALA A N 1
ATOM 644 C CA . ALA A 1 85 ? -21.959 -4.246 8.860 1.00 95.44 85 ALA A CA 1
ATOM 645 C C . ALA A 1 85 ? -21.295 -4.121 10.251 1.00 95.44 85 ALA A C 1
ATOM 647 O O . ALA A 1 85 ? -21.576 -3.171 10.974 1.00 95.44 85 ALA A O 1
ATOM 648 N N . VAL A 1 86 ? -20.445 -5.079 10.643 1.00 97.00 86 VAL A N 1
ATOM 649 C CA . VAL A 1 86 ? -19.645 -5.014 11.881 1.00 97.00 86 VAL A CA 1
ATOM 650 C C . VAL A 1 86 ? -18.497 -4.001 11.790 1.00 97.00 86 VAL A C 1
ATOM 652 O O . VAL A 1 86 ? -18.008 -3.541 12.814 1.00 97.00 86 VAL A O 1
ATOM 655 N N . LEU A 1 87 ? -18.057 -3.670 10.575 1.00 98.06 87 LEU A N 1
ATOM 656 C CA . LEU A 1 87 ? -17.043 -2.665 10.293 1.00 98.06 87 LEU A CA 1
ATOM 657 C C . LEU A 1 87 ? -17.762 -1.398 9.827 1.00 98.06 87 LEU A C 1
ATOM 659 O O . LEU A 1 87 ? -18.176 -1.296 8.673 1.00 98.06 87 LEU A O 1
ATOM 663 N N . ALA A 1 88 ? -17.950 -0.445 10.737 1.00 97.88 88 ALA A N 1
ATOM 664 C CA . ALA A 1 88 ? -18.546 0.832 10.383 1.00 97.88 88 ALA A CA 1
ATOM 665 C C . ALA A 1 88 ? -17.503 1.673 9.644 1.00 97.88 88 ALA A C 1
ATOM 667 O O . ALA A 1 88 ? -16.419 1.918 10.170 1.00 97.88 88 ALA A O 1
ATOM 668 N N . THR A 1 89 ? -17.826 2.118 8.430 1.00 97.81 89 THR A N 1
ATOM 669 C CA . THR A 1 89 ? -16.916 2.915 7.601 1.00 97.81 89 THR A CA 1
ATOM 670 C C . THR A 1 89 ? -17.567 4.203 7.138 1.00 97.81 89 THR A C 1
ATOM 672 O O . THR A 1 89 ? -18.727 4.207 6.725 1.00 97.81 89 THR A O 1
ATOM 675 N N . GLU A 1 90 ? -16.794 5.281 7.130 1.00 97.44 90 GLU A N 1
ATOM 676 C CA . GLU A 1 90 ? -17.181 6.556 6.533 1.00 97.44 90 GLU A CA 1
ATOM 677 C C . GLU A 1 90 ? -16.125 6.968 5.510 1.00 97.44 90 GLU A C 1
ATOM 679 O O . GLU A 1 90 ? -14.955 7.157 5.852 1.00 97.44 90 GLU A O 1
ATOM 684 N N . GLN A 1 91 ? -16.535 7.124 4.252 1.00 96.44 91 GLN A N 1
ATOM 685 C CA . GLN A 1 91 ? -15.633 7.569 3.199 1.00 96.44 91 GLN A CA 1
ATOM 686 C C . GLN A 1 91 ? -15.174 9.006 3.473 1.00 96.44 91 GLN A C 1
ATOM 688 O O . GLN A 1 91 ? -15.981 9.903 3.716 1.00 96.44 91 GLN A O 1
ATOM 693 N N . GLN A 1 92 ? -13.867 9.235 3.393 1.00 95.31 92 GLN A N 1
ATOM 694 C CA . GLN A 1 92 ? -13.257 10.546 3.552 1.00 95.31 92 GLN A CA 1
ATOM 695 C C . GLN A 1 92 ? -12.624 10.984 2.230 1.00 95.31 92 GLN A C 1
ATOM 697 O O . GLN A 1 92 ? -11.790 10.260 1.685 1.00 95.31 92 GLN A O 1
ATOM 702 N N . PRO A 1 93 ? -12.935 12.189 1.724 1.00 94.31 93 PRO A N 1
ATOM 703 C CA . PRO A 1 93 ? -12.354 12.662 0.475 1.00 94.31 93 PRO A CA 1
ATOM 704 C C . PRO A 1 93 ? -10.845 12.836 0.631 1.00 94.31 93 PRO A C 1
ATOM 706 O O . PRO A 1 93 ? -10.394 13.353 1.654 1.00 94.31 93 PRO A O 1
ATOM 709 N N . LEU A 1 94 ? -10.069 12.443 -0.379 1.00 92.19 94 LEU A N 1
ATOM 710 C CA . LEU A 1 94 ? -8.641 12.757 -0.466 1.00 92.19 94 LEU A CA 1
ATOM 711 C C . LEU A 1 94 ? -8.434 14.274 -0.567 1.00 92.19 94 LEU A C 1
ATOM 713 O O . LEU A 1 94 ? -9.273 14.994 -1.116 1.00 92.19 94 LEU A O 1
ATOM 717 N N . THR A 1 95 ? -7.324 14.780 -0.030 1.00 91.56 95 THR A N 1
ATOM 718 C CA . THR A 1 95 ? -6.967 16.191 -0.217 1.00 91.56 95 THR A CA 1
ATOM 719 C C . THR A 1 95 ? -6.539 16.443 -1.670 1.00 91.56 95 THR A C 1
ATOM 721 O O . THR A 1 95 ? -6.115 15.510 -2.354 1.00 91.56 95 THR A O 1
ATOM 724 N N . PRO A 1 96 ? -6.598 17.693 -2.164 1.00 92.62 96 PRO A N 1
ATOM 725 C CA . PRO A 1 96 ? -6.116 18.014 -3.508 1.00 92.62 96 PRO A CA 1
ATOM 726 C C . PRO A 1 96 ? -4.664 17.579 -3.754 1.00 92.62 96 PRO A C 1
ATOM 728 O O . PRO A 1 96 ? -4.371 17.012 -4.803 1.00 92.62 96 PRO A O 1
ATOM 731 N N . ASP A 1 97 ? -3.787 17.762 -2.763 1.00 89.69 97 ASP A N 1
ATOM 732 C CA . ASP A 1 97 ? -2.376 17.366 -2.848 1.00 89.69 97 ASP A CA 1
ATOM 733 C C . ASP A 1 97 ? -2.212 15.839 -2.922 1.00 89.69 97 ASP A C 1
ATOM 735 O O . ASP A 1 97 ? -1.365 15.342 -3.663 1.00 89.69 97 ASP A O 1
ATOM 739 N N . GLU A 1 98 ? -3.034 15.082 -2.184 1.00 90.44 98 GLU A N 1
ATOM 740 C CA . GLU A 1 98 ? -3.057 13.615 -2.257 1.00 90.44 98 GLU A CA 1
ATOM 741 C C . GLU A 1 98 ? -3.503 13.145 -3.646 1.00 90.44 98 GLU A C 1
ATOM 743 O O . GLU A 1 98 ? -2.871 12.261 -4.221 1.00 90.44 98 GLU A O 1
ATOM 748 N N . VAL A 1 99 ? -4.544 13.768 -4.209 1.00 92.88 99 VAL A N 1
ATOM 749 C CA . VAL A 1 99 ? -5.044 13.459 -5.558 1.00 92.88 99 VAL A CA 1
ATOM 750 C C . VAL A 1 99 ? -3.993 13.773 -6.621 1.00 92.88 99 VAL A C 1
ATOM 752 O O . VAL A 1 99 ? -3.730 12.929 -7.479 1.00 92.88 99 VAL A O 1
ATOM 755 N N . GLU A 1 100 ? -3.372 14.957 -6.575 1.00 91.38 100 GLU A N 1
ATOM 756 C CA . GLU A 1 100 ? -2.315 15.342 -7.518 1.00 91.38 100 GLU A CA 1
ATOM 757 C C . GLU A 1 100 ? -1.150 14.354 -7.452 1.00 91.38 100 GLU A C 1
ATOM 759 O O . GLU A 1 100 ? -0.674 13.861 -8.478 1.00 91.38 100 GLU A O 1
ATOM 764 N N . TRP A 1 101 ? -0.712 14.033 -6.238 1.00 87.81 101 TRP A N 1
ATOM 765 C CA . TRP A 1 101 ? 0.394 13.121 -6.027 1.00 87.81 101 TRP A CA 1
ATOM 766 C C . TRP A 1 101 ? 0.092 11.706 -6.527 1.00 87.81 101 TRP A C 1
ATOM 768 O O . TRP A 1 101 ? 0.869 11.177 -7.317 1.00 87.81 101 TRP A O 1
ATOM 778 N N . MET A 1 102 ? -1.043 11.115 -6.146 1.00 91.44 102 MET A N 1
ATOM 779 C CA . MET A 1 102 ? -1.441 9.774 -6.592 1.00 91.44 102 MET A CA 1
ATOM 780 C C . MET A 1 102 ? -1.648 9.702 -8.106 1.00 91.44 102 MET A C 1
ATOM 782 O O . MET A 1 102 ? -1.265 8.715 -8.733 1.00 91.44 102 MET A O 1
ATOM 786 N N . THR A 1 103 ? -2.187 10.765 -8.710 1.00 92.25 103 THR A N 1
ATOM 787 C CA . THR A 1 103 ? -2.319 10.869 -10.169 1.00 92.25 103 THR A CA 1
ATOM 788 C C . THR A 1 103 ? -0.950 10.859 -10.842 1.00 92.25 103 THR A C 1
ATOM 790 O O . THR A 1 103 ? -0.756 10.131 -11.811 1.00 92.25 103 THR A O 1
ATOM 793 N N . ARG A 1 104 ? 0.014 11.626 -10.316 1.00 90.19 104 ARG A N 1
ATOM 794 C CA . ARG A 1 104 ? 1.381 11.689 -10.852 1.00 90.19 104 ARG A CA 1
ATOM 795 C C . ARG A 1 104 ? 2.135 10.366 -10.724 1.00 90.19 104 ARG A C 1
ATOM 797 O O . ARG A 1 104 ? 2.948 10.064 -11.585 1.00 90.19 104 ARG A O 1
ATOM 804 N N . GLU A 1 105 ? 1.899 9.604 -9.660 1.00 89.75 105 GLU A N 1
ATOM 805 C CA . GLU A 1 105 ? 2.546 8.299 -9.463 1.00 89.75 105 GLU A CA 1
ATOM 806 C C . GLU A 1 105 ? 1.832 7.154 -10.216 1.00 89.75 105 GLU A C 1
ATOM 808 O O . GLU A 1 105 ? 2.321 6.025 -10.216 1.00 89.75 105 GLU A O 1
ATOM 813 N N . GLY A 1 106 ? 0.694 7.422 -10.870 1.00 91.94 106 GLY A N 1
ATOM 814 C CA . GLY A 1 106 ? -0.023 6.445 -11.694 1.00 91.94 106 GLY A CA 1
ATOM 815 C C . GLY A 1 106 ? -0.954 5.511 -10.915 1.00 91.94 106 GLY A C 1
ATOM 816 O O . GLY A 1 106 ? -1.133 4.355 -11.304 1.00 91.94 106 GLY A O 1
ATOM 817 N N . ALA A 1 107 ? -1.513 5.956 -9.786 1.00 93.75 107 ALA A N 1
ATOM 818 C CA . ALA A 1 107 ? -2.568 5.207 -9.103 1.00 93.75 107 ALA A CA 1
ATOM 819 C C . ALA A 1 107 ? -3.836 5.199 -9.959 1.00 93.75 107 ALA A C 1
ATOM 821 O O . ALA A 1 107 ? -4.283 6.269 -10.350 1.00 93.75 107 ALA A O 1
ATOM 822 N N . ASP A 1 108 ? -4.422 4.026 -10.207 1.00 93.75 108 ASP A N 1
ATOM 823 C CA . ASP A 1 108 ? -5.647 3.891 -11.007 1.00 93.75 108 ASP A CA 1
ATOM 824 C C . ASP A 1 108 ? -6.865 4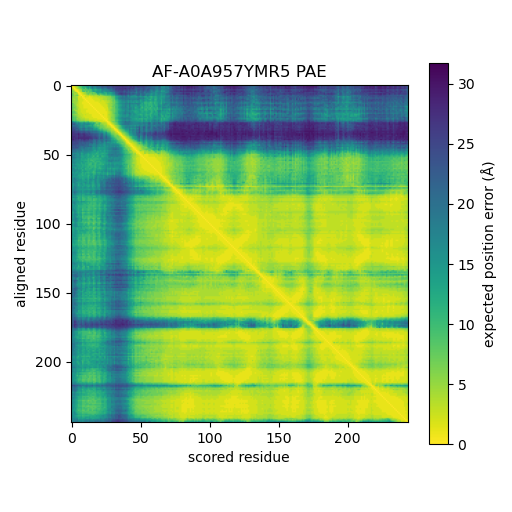.341 -10.186 1.00 93.75 108 ASP A C 1
ATOM 826 O O . ASP A 1 108 ? -7.753 5.039 -10.673 1.00 93.75 108 ASP A O 1
ATOM 830 N N . LEU A 1 109 ? -6.898 3.925 -8.915 1.00 94.50 109 LEU A N 1
ATOM 831 C CA . LEU A 1 109 ? -7.958 4.228 -7.957 1.00 94.50 109 LEU A CA 1
ATOM 832 C C . LEU A 1 109 ? -7.340 4.505 -6.589 1.00 94.50 109 LEU A C 1
ATOM 834 O O . LEU A 1 109 ? -6.378 3.844 -6.192 1.00 94.50 109 LEU A O 1
ATOM 838 N N . ALA A 1 110 ? -7.933 5.422 -5.835 1.00 94.69 110 ALA A N 1
ATOM 839 C CA . ALA A 1 110 ? -7.577 5.638 -4.444 1.00 94.69 110 ALA A CA 1
ATOM 840 C C . ALA A 1 110 ? -8.814 6.002 -3.632 1.00 94.69 110 ALA A C 1
ATOM 842 O O . ALA A 1 110 ? -9.631 6.813 -4.068 1.00 94.69 110 ALA A O 1
ATOM 843 N N . ASP A 1 111 ? -8.943 5.399 -2.455 1.00 96.00 111 ASP A N 1
ATOM 844 C CA . ASP A 1 111 ? -10.095 5.614 -1.595 1.00 96.00 111 ASP A CA 1
ATOM 845 C C . ASP A 1 111 ? -9.706 5.562 -0.120 1.00 96.00 111 ASP A C 1
ATOM 847 O O . ASP A 1 111 ? -8.972 4.665 0.301 1.00 96.00 111 ASP A O 1
ATOM 851 N N . ARG A 1 112 ? -10.187 6.528 0.666 1.00 96.00 112 ARG A N 1
ATOM 852 C CA . ARG A 1 112 ? -9.882 6.653 2.094 1.00 96.00 112 ARG A CA 1
ATOM 853 C C . ARG A 1 112 ? -11.157 6.533 2.908 1.00 96.00 112 ARG A C 1
ATOM 855 O O . ARG A 1 112 ? -12.161 7.165 2.603 1.00 96.00 112 ARG A O 1
ATOM 862 N N . HIS A 1 113 ? -11.072 5.788 4.000 1.00 97.69 113 HIS A N 1
ATOM 863 C CA . HIS A 1 113 ? -12.161 5.586 4.943 1.00 97.69 113 HIS A CA 1
ATOM 864 C C . HIS A 1 113 ? -11.695 5.858 6.363 1.00 97.69 113 HIS A C 1
ATOM 866 O O . HIS A 1 113 ? -10.584 5.497 6.752 1.00 97.69 113 HIS A O 1
ATOM 872 N N . ARG A 1 114 ? -12.577 6.453 7.157 1.00 98.00 114 ARG A N 1
ATOM 873 C CA . ARG A 1 114 ? -12.569 6.301 8.608 1.00 98.00 114 ARG A CA 1
ATOM 874 C C . ARG A 1 114 ? -13.214 4.964 8.942 1.00 98.00 114 ARG A C 1
ATOM 876 O O . ARG A 1 114 ? -14.177 4.592 8.273 1.00 98.00 114 ARG A O 1
ATOM 883 N N . PHE A 1 115 ? -12.725 4.272 9.963 1.00 98.19 115 PHE A N 1
ATOM 884 C CA . PHE A 1 115 ? -13.369 3.052 10.433 1.00 98.19 115 PHE A CA 1
ATOM 885 C C . PHE A 1 115 ? -13.545 3.024 11.951 1.00 98.19 115 PHE A C 1
ATOM 887 O O . PHE A 1 115 ? -12.773 3.639 12.688 1.00 98.19 115 PHE A O 1
ATOM 894 N N . ASP A 1 116 ? -14.556 2.274 12.379 1.00 98.25 116 ASP A N 1
ATOM 895 C CA . ASP A 1 116 ? -14.774 1.816 13.749 1.00 98.25 116 ASP A CA 1
ATOM 896 C C . ASP A 1 116 ? -15.132 0.323 13.708 1.00 98.25 116 ASP A C 1
ATOM 898 O O . ASP A 1 116 ? -15.984 -0.115 12.924 1.00 98.25 116 ASP A O 1
ATOM 902 N N . TRP A 1 117 ? -14.433 -0.471 14.514 1.00 98.06 117 TRP A N 1
ATOM 903 C CA . TRP A 1 117 ? -14.613 -1.909 14.613 1.00 98.06 117 TRP A CA 1
ATOM 904 C C . TRP A 1 117 ? -14.302 -2.392 16.026 1.00 98.06 117 TRP A C 1
ATOM 906 O O . TRP A 1 117 ? -13.157 -2.357 16.464 1.00 98.06 117 TRP A O 1
ATOM 916 N N . ASN A 1 118 ? -15.312 -2.889 16.745 1.00 95.81 118 ASN A N 1
ATOM 917 C CA . ASN A 1 118 ? -15.155 -3.446 18.097 1.00 95.81 118 ASN A CA 1
ATOM 918 C C . ASN A 1 118 ? -14.393 -2.528 19.078 1.00 95.81 118 ASN A C 1
ATOM 920 O O . ASN A 1 118 ? -13.662 -3.010 19.940 1.00 95.81 118 ASN A O 1
ATOM 924 N N . GLY A 1 119 ? -14.576 -1.208 18.965 1.00 95.12 119 GLY A N 1
ATOM 925 C CA . GLY A 1 119 ? -13.889 -0.222 19.806 1.00 95.12 119 GLY A CA 1
ATOM 926 C C . GLY A 1 119 ? -12.487 0.161 19.328 1.00 95.12 119 GLY A C 1
ATOM 927 O O . GLY A 1 119 ? -11.889 1.054 19.918 1.00 95.12 119 GLY A O 1
ATOM 928 N N . VAL A 1 120 ? -11.989 -0.459 18.256 1.00 96.50 120 VAL A N 1
ATOM 929 C CA . VAL A 1 120 ? -10.786 -0.035 17.536 1.00 96.50 120 VAL A CA 1
ATOM 930 C C . VAL A 1 120 ? -11.208 0.927 16.439 1.00 96.50 120 VAL A C 1
ATOM 932 O O . VAL A 1 120 ? -12.119 0.639 15.661 1.00 96.50 120 VAL A O 1
ATOM 935 N N . SER A 1 121 ? -10.536 2.068 16.352 1.00 97.25 121 SER A N 1
ATOM 936 C CA . SER A 1 121 ? -10.829 3.076 15.338 1.00 97.25 121 SER A CA 1
ATOM 937 C C . SER A 1 121 ? -9.561 3.581 14.669 1.00 97.25 121 SER A C 1
ATOM 939 O O . SER A 1 121 ? -8.443 3.424 15.172 1.00 97.25 121 SER A O 1
ATOM 941 N N . GLY A 1 122 ? -9.732 4.116 13.467 1.00 96.25 122 GLY A N 1
ATOM 942 C CA . GLY A 1 122 ? -8.607 4.585 12.687 1.00 96.25 122 GLY A CA 1
ATOM 943 C C . GLY A 1 122 ? -9.005 5.091 11.317 1.00 96.25 122 GLY A C 1
ATOM 944 O O . GLY A 1 122 ? -10.165 5.395 11.030 1.00 96.25 122 GLY A O 1
ATOM 945 N N . SER A 1 123 ? -8.010 5.209 10.451 1.00 96.25 123 SER A N 1
ATOM 946 C CA . SER A 1 123 ? -8.208 5.480 9.032 1.00 96.25 123 SER A CA 1
ATOM 947 C C . SER A 1 123 ? -7.559 4.392 8.196 1.00 96.25 123 SER A C 1
ATOM 949 O O . SER A 1 123 ? -6.529 3.837 8.568 1.00 96.25 123 SER A O 1
ATOM 951 N N . MET A 1 124 ? -8.163 4.084 7.060 1.00 96.69 124 MET A N 1
ATOM 952 C CA . MET A 1 124 ? -7.609 3.168 6.079 1.00 96.69 124 MET A CA 1
ATOM 953 C C . MET A 1 124 ? -7.638 3.805 4.699 1.00 96.69 124 MET A C 1
ATOM 955 O O . MET A 1 124 ? -8.543 4.576 4.378 1.00 96.69 124 MET A O 1
ATOM 959 N N . ILE A 1 125 ? -6.635 3.499 3.889 1.00 95.31 125 ILE A N 1
ATOM 960 C CA . ILE A 1 125 ? -6.564 3.923 2.499 1.00 95.31 125 ILE A CA 1
ATOM 961 C C . ILE A 1 125 ? -6.242 2.728 1.613 1.00 95.31 125 ILE A C 1
ATOM 963 O O . ILE A 1 125 ? -5.359 1.924 1.916 1.00 95.31 125 ILE A O 1
ATOM 967 N N . PHE A 1 126 ? -6.976 2.641 0.511 1.00 96.50 126 PHE A N 1
ATOM 968 C CA . PHE A 1 126 ? -6.809 1.649 -0.533 1.00 96.50 126 PHE A CA 1
ATOM 969 C C . PHE A 1 126 ? -6.284 2.355 -1.772 1.00 96.50 126 PHE A C 1
ATOM 971 O O . PHE A 1 126 ? -6.928 3.278 -2.269 1.00 96.50 126 PHE A O 1
ATOM 978 N N . VAL A 1 127 ? -5.128 1.934 -2.279 1.00 94.94 127 VAL A N 1
ATOM 979 C CA . VAL A 1 127 ? -4.558 2.468 -3.523 1.00 94.94 127 VAL A CA 1
ATOM 980 C C . VAL A 1 127 ? -4.440 1.328 -4.517 1.00 94.94 127 VAL A C 1
ATOM 982 O O . VAL A 1 127 ? -3.642 0.414 -4.324 1.00 94.94 127 VAL A O 1
ATOM 985 N N . THR A 1 128 ? -5.222 1.372 -5.589 1.00 95.25 128 THR A N 1
ATOM 986 C CA . THR A 1 128 ? -5.214 0.352 -6.641 1.00 95.25 128 THR A CA 1
ATOM 987 C C . THR A 1 128 ? -4.349 0.819 -7.797 1.00 95.25 128 THR A C 1
ATOM 989 O O . THR A 1 128 ? -4.494 1.946 -8.266 1.00 95.25 128 THR A O 1
ATOM 992 N N . SER A 1 129 ? -3.442 -0.033 -8.266 1.00 94.06 129 SER A N 1
ATOM 993 C CA . SER A 1 129 ? -2.653 0.256 -9.460 1.00 94.06 129 SER A CA 1
ATOM 994 C C . SER A 1 129 ? -2.058 -0.998 -10.083 1.00 94.06 129 SER A C 1
ATOM 996 O O . SER A 1 129 ? -1.752 -1.990 -9.412 1.00 94.06 129 SER A O 1
ATOM 998 N N . ASN A 1 130 ? -1.841 -0.912 -11.388 1.00 92.19 130 ASN A N 1
ATOM 999 C CA . ASN A 1 130 ? -1.094 -1.881 -12.173 1.00 92.19 130 ASN A CA 1
ATOM 1000 C C . ASN A 1 130 ? 0.404 -1.525 -12.333 1.00 92.19 130 ASN A C 1
ATOM 1002 O O . ASN A 1 130 ? 1.159 -2.340 -12.860 1.00 92.19 130 ASN A O 1
ATOM 1006 N N . THR A 1 131 ? 0.851 -0.357 -11.852 1.00 90.06 131 THR A N 1
ATOM 1007 C CA . THR A 1 131 ? 2.266 0.053 -11.810 1.00 90.06 131 THR A CA 1
ATOM 1008 C C . THR A 1 131 ? 2.789 0.037 -10.375 1.00 90.06 131 THR A C 1
ATOM 1010 O O . THR A 1 131 ? 2.080 0.382 -9.430 1.00 90.06 131 THR A O 1
ATOM 1013 N N . TRP A 1 132 ? 4.049 -0.361 -10.185 1.00 89.12 132 TRP A N 1
ATOM 1014 C CA . TRP A 1 132 ? 4.672 -0.331 -8.856 1.00 89.12 132 TRP A CA 1
ATOM 1015 C C . TRP A 1 132 ? 4.887 1.104 -8.352 1.00 89.12 132 TRP A C 1
ATOM 1017 O O . TRP A 1 132 ? 4.959 1.322 -7.147 1.00 89.12 132 TRP A O 1
ATOM 1027 N N . ARG A 1 133 ? 4.981 2.083 -9.262 1.00 87.88 133 ARG A N 1
ATOM 1028 C CA . ARG A 1 133 ? 5.300 3.486 -8.943 1.00 87.88 133 ARG A CA 1
ATOM 1029 C C . ARG A 1 133 ? 4.207 4.160 -8.117 1.00 87.88 133 ARG A C 1
ATOM 1031 O O . ARG A 1 133 ? 4.516 4.877 -7.172 1.00 87.88 133 ARG A O 1
ATOM 1038 N N . ALA A 1 134 ? 2.951 3.826 -8.408 1.00 88.25 134 ALA A N 1
ATOM 1039 C CA . ALA A 1 134 ? 1.773 4.309 -7.690 1.00 88.25 134 ALA A CA 1
ATOM 1040 C C . ALA A 1 134 ? 1.764 3.911 -6.215 1.00 88.25 134 ALA A C 1
ATOM 1042 O O . ALA A 1 134 ? 1.155 4.565 -5.371 1.00 88.25 134 ALA A O 1
ATOM 1043 N N . HIS A 1 135 ? 2.443 2.812 -5.908 1.00 83.69 135 HIS A N 1
ATOM 1044 C CA . HIS A 1 135 ? 2.548 2.239 -4.584 1.00 83.69 135 HIS A CA 1
ATOM 1045 C C . HIS A 1 135 ? 3.888 2.613 -3.974 1.00 83.69 135 HIS A C 1
ATOM 1047 O O . HIS A 1 135 ? 4.695 1.744 -3.682 1.00 83.69 135 HIS A O 1
ATOM 1053 N N . HIS A 1 136 ? 4.157 3.902 -3.782 1.00 77.62 136 HIS A N 1
ATOM 1054 C CA . HIS A 1 136 ? 5.348 4.334 -3.049 1.00 77.62 136 HIS A CA 1
ATOM 1055 C C . HIS A 1 136 ? 5.494 3.565 -1.716 1.00 77.62 136 HIS A C 1
ATOM 1057 O O . HIS A 1 136 ? 4.528 3.021 -1.176 1.00 77.62 136 HIS A O 1
ATOM 1063 N N . ARG A 1 137 ? 6.705 3.571 -1.140 1.00 80.62 137 ARG A N 1
ATOM 1064 C CA . ARG A 1 137 ? 6.953 3.010 0.201 1.00 80.62 137 ARG A CA 1
ATOM 1065 C C . ARG A 1 137 ? 5.896 3.552 1.176 1.00 80.62 137 ARG A C 1
ATOM 1067 O O . ARG A 1 137 ? 5.884 4.778 1.349 1.00 80.62 137 ARG A O 1
ATOM 1074 N N . PRO A 1 138 ? 4.989 2.727 1.733 1.00 77.69 138 PRO A N 1
ATOM 1075 C CA . PRO A 1 138 ? 3.836 3.202 2.504 1.00 77.69 138 PRO A CA 1
ATOM 1076 C C . PRO A 1 138 ? 4.245 4.079 3.688 1.00 77.69 138 PRO A C 1
ATOM 1078 O O . PRO A 1 138 ? 3.559 5.036 4.027 1.00 77.69 138 PRO A O 1
ATOM 1081 N N . GLU A 1 139 ? 5.446 3.836 4.207 1.00 83.62 139 GLU A N 1
ATOM 1082 C CA . GLU A 1 139 ? 6.204 4.691 5.118 1.00 83.62 139 GLU A CA 1
ATOM 1083 C C . GLU A 1 139 ? 6.118 6.193 4.791 1.00 83.62 139 GLU A C 1
ATOM 1085 O O . GLU A 1 139 ? 5.855 7.023 5.662 1.00 83.62 139 GLU A O 1
ATOM 1090 N N . ARG A 1 140 ? 6.271 6.551 3.514 1.00 82.19 140 ARG A N 1
ATOM 1091 C CA . ARG A 1 140 ? 6.294 7.942 3.054 1.00 82.19 140 ARG A CA 1
ATOM 1092 C C . ARG A 1 140 ? 4.953 8.656 3.251 1.00 82.19 140 ARG A C 1
ATOM 1094 O O . ARG A 1 140 ? 4.950 9.870 3.436 1.00 82.19 140 ARG A O 1
ATOM 1101 N N . CYS A 1 141 ? 3.824 7.934 3.249 1.00 81.06 141 CYS A N 1
ATOM 1102 C CA . CYS A 1 141 ? 2.520 8.530 3.573 1.00 81.06 141 CYS A CA 1
ATOM 1103 C C . CYS A 1 141 ? 2.503 9.090 4.997 1.00 81.06 141 CYS A C 1
ATOM 1105 O O . CYS A 1 141 ? 1.950 10.165 5.230 1.00 81.06 141 CYS A O 1
ATOM 1107 N N . PHE A 1 142 ? 3.119 8.379 5.942 1.00 84.88 142 PHE A N 1
ATOM 1108 C CA . PHE A 1 142 ? 3.165 8.790 7.342 1.00 84.88 142 PHE A CA 1
ATOM 1109 C C . PHE A 1 142 ? 4.125 9.970 7.541 1.00 84.88 142 PHE A C 1
ATOM 1111 O O . PHE A 1 142 ? 3.775 10.942 8.211 1.00 84.88 142 PHE A O 1
ATOM 1118 N N . GLU A 1 143 ? 5.276 9.956 6.865 1.00 84.69 143 GLU A N 1
ATOM 1119 C CA . GLU A 1 143 ? 6.261 11.048 6.914 1.00 84.69 143 GLU A CA 1
ATOM 1120 C C . GLU A 1 143 ? 5.687 12.386 6.434 1.00 84.69 143 GLU A C 1
ATOM 1122 O O . GLU A 1 143 ? 5.901 13.420 7.069 1.00 84.69 143 GLU A O 1
ATOM 1127 N N . VAL A 1 144 ? 4.899 12.384 5.353 1.00 79.25 144 VAL A N 1
ATOM 1128 C CA . VAL A 1 144 ? 4.240 13.600 4.835 1.00 79.25 144 VAL A CA 1
ATOM 1129 C C . VAL A 1 144 ? 3.212 14.158 5.830 1.00 79.25 144 VAL A C 1
ATOM 1131 O O . VAL A 1 144 ? 2.940 15.358 5.837 1.00 79.25 144 VAL A O 1
ATOM 1134 N N . ARG A 1 145 ? 2.684 13.316 6.727 1.00 78.81 145 ARG A N 1
ATOM 1135 C CA . ARG A 1 145 ? 1.813 13.718 7.843 1.00 78.81 145 ARG A CA 1
ATOM 1136 C C . ARG A 1 145 ? 2.587 14.142 9.097 1.00 78.81 145 ARG A C 1
ATOM 1138 O O . ARG A 1 145 ? 1.968 14.438 10.114 1.00 78.81 145 ARG A O 1
ATOM 1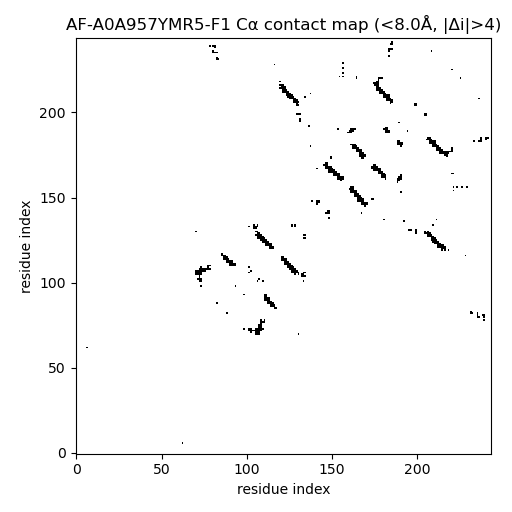145 N N . GLY A 1 146 ? 3.917 14.208 9.029 1.00 85.50 146 GLY A N 1
ATOM 1146 C CA . GLY A 1 146 ? 4.779 14.585 10.149 1.00 85.50 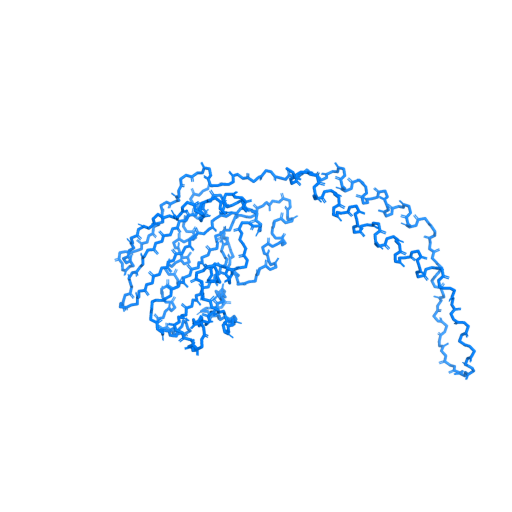146 GLY A CA 1
ATOM 1147 C C . GLY A 1 146 ? 5.016 13.461 11.158 1.00 85.50 146 GLY A C 1
ATOM 1148 O O . GLY A 1 146 ? 5.475 13.739 12.266 1.00 85.50 146 GLY A O 1
ATOM 1149 N N . LEU A 1 147 ? 4.704 12.212 10.796 1.00 89.19 147 LEU A N 1
ATOM 1150 C CA . LEU A 1 147 ? 4.975 11.035 11.616 1.00 89.19 147 LEU A CA 1
ATOM 1151 C C . LEU A 1 147 ? 6.311 10.418 11.198 1.00 89.19 147 LEU A C 1
ATOM 1153 O O . LEU A 1 147 ? 6.533 10.132 10.024 1.00 89.19 147 LEU A O 1
ATOM 1157 N N . ALA A 1 148 ? 7.206 10.210 12.156 1.00 90.88 148 ALA A N 1
ATOM 1158 C CA . ALA A 1 148 ? 8.467 9.518 11.935 1.00 90.88 148 ALA A CA 1
ATOM 1159 C C . ALA A 1 148 ? 8.282 8.016 12.167 1.00 90.88 148 ALA A C 1
ATOM 1161 O O . ALA A 1 148 ? 7.610 7.611 13.114 1.00 90.88 148 ALA A O 1
ATOM 1162 N N . ILE A 1 149 ? 8.905 7.191 11.330 1.00 91.62 149 ILE A N 1
ATOM 1163 C CA . ILE A 1 149 ? 8.912 5.739 11.521 1.00 91.62 149 ILE A CA 1
ATOM 1164 C C . ILE A 1 149 ? 9.984 5.379 12.536 1.00 91.62 149 ILE A C 1
ATOM 1166 O O . ILE A 1 149 ? 11.158 5.694 12.345 1.00 91.62 149 ILE A O 1
ATOM 1170 N N . GLU A 1 150 ? 9.573 4.703 13.599 1.00 92.94 150 GLU A N 1
ATOM 1171 C CA . GLU A 1 150 ? 10.477 4.240 14.651 1.00 92.94 150 GLU A CA 1
ATOM 1172 C C . GLU A 1 150 ? 10.878 2.780 14.448 1.00 92.94 150 GLU A C 1
ATOM 1174 O O . GLU A 1 150 ? 12.038 2.424 14.644 1.00 92.94 150 GLU A O 1
ATOM 1179 N N . ASP A 1 151 ? 9.927 1.947 14.027 1.00 93.00 151 ASP A N 1
ATOM 1180 C CA . ASP A 1 151 ? 10.127 0.522 13.780 1.00 93.00 151 ASP A CA 1
ATOM 1181 C C . ASP A 1 151 ? 9.219 0.050 12.638 1.00 93.00 151 ASP A C 1
ATOM 1183 O O . ASP A 1 151 ? 8.142 0.606 12.413 1.00 93.00 151 ASP A O 1
ATOM 1187 N N . SER A 1 152 ? 9.666 -0.963 11.897 1.00 93.94 152 SER A N 1
ATOM 1188 C CA . SER A 1 152 ? 8.919 -1.553 10.784 1.00 93.94 152 SER A CA 1
ATOM 1189 C C . SER A 1 152 ? 9.292 -3.023 10.641 1.00 93.94 152 SER A C 1
ATOM 1191 O O . SER A 1 152 ? 10.443 -3.357 10.350 1.00 93.94 152 SER A O 1
ATOM 1193 N N . GLN A 1 153 ? 8.327 -3.915 10.869 1.00 95.94 153 GLN A N 1
ATOM 1194 C CA . GLN A 1 153 ? 8.576 -5.355 10.944 1.00 95.94 153 GLN A CA 1
ATOM 1195 C C . GLN A 1 153 ? 7.491 -6.162 10.229 1.00 95.94 153 GLN A C 1
ATOM 1197 O O . GLN A 1 153 ? 6.316 -5.793 10.275 1.00 95.94 153 GLN A O 1
ATOM 1202 N N . PRO A 1 154 ? 7.858 -7.263 9.549 1.00 96.44 154 PRO A N 1
ATOM 1203 C CA . PRO A 1 154 ? 6.872 -8.196 9.021 1.00 96.44 154 PRO A CA 1
ATOM 1204 C C . PRO A 1 154 ? 6.130 -8.893 10.170 1.00 96.44 154 PRO A C 1
ATOM 1206 O O . PRO A 1 154 ? 6.731 -9.271 11.178 1.00 96.44 154 PRO A O 1
ATOM 1209 N N . HIS A 1 155 ? 4.835 -9.122 9.994 1.00 97.00 155 HIS A N 1
ATOM 1210 C CA . HIS A 1 155 ? 3.994 -9.900 10.892 1.00 97.00 155 HIS A CA 1
ATOM 1211 C C . HIS A 1 155 ? 3.072 -10.813 10.081 1.00 97.00 155 HIS A C 1
ATOM 1213 O O . HIS A 1 155 ? 2.484 -10.399 9.085 1.00 97.00 155 HIS A O 1
ATOM 1219 N N . LEU A 1 156 ? 2.953 -12.069 10.510 1.00 97.56 156 LEU A N 1
ATOM 1220 C CA . LEU A 1 156 ? 2.075 -13.057 9.892 1.00 97.56 156 LEU A CA 1
ATOM 1221 C C . LEU A 1 156 ? 0.795 -13.174 10.716 1.00 97.56 156 LEU A C 1
ATOM 1223 O O . LEU A 1 156 ? 0.828 -13.704 11.825 1.00 97.56 156 LEU A O 1
ATOM 1227 N N . VAL A 1 157 ? -0.322 -12.715 10.151 1.00 96.69 157 VAL A N 1
ATOM 1228 C CA . VAL A 1 157 ? -1.660 -12.889 10.746 1.00 96.69 157 VAL A CA 1
ATOM 1229 C C . VAL A 1 157 ? -2.123 -14.343 10.595 1.00 96.69 157 VAL A C 1
ATOM 1231 O O . VAL A 1 157 ? -2.734 -14.919 11.492 1.00 96.69 157 VAL A O 1
ATOM 1234 N N . GLY A 1 158 ? -1.782 -14.950 9.457 1.00 94.44 158 GLY A N 1
ATOM 1235 C CA . GLY A 1 158 ? -2.009 -16.352 9.115 1.00 94.44 158 GLY A CA 1
ATOM 1236 C C . GLY A 1 158 ? -0.847 -16.903 8.284 1.00 94.44 158 GLY A C 1
ATOM 1237 O O . GLY A 1 158 ? 0.141 -16.208 8.050 1.00 94.44 158 GLY A O 1
ATOM 1238 N N . ALA A 1 159 ? -0.951 -18.152 7.825 1.00 93.25 159 ALA A N 1
ATOM 1239 C CA . ALA A 1 159 ? 0.133 -18.813 7.086 1.00 93.25 159 ALA A CA 1
ATOM 1240 C C . ALA A 1 159 ? 0.465 -18.141 5.736 1.00 93.25 159 ALA A C 1
ATOM 1242 O O . ALA A 1 159 ? 1.594 -18.241 5.263 1.00 93.25 159 ALA A O 1
ATOM 1243 N N . ASP A 1 160 ? -0.509 -17.463 5.135 1.00 95.19 160 ASP A N 1
ATOM 1244 C CA . ASP A 1 160 ? -0.480 -16.843 3.807 1.00 95.19 160 ASP A CA 1
ATOM 1245 C C . ASP A 1 160 ? -0.804 -15.340 3.845 1.00 95.19 160 ASP A C 1
ATOM 1247 O O . ASP A 1 160 ? -1.028 -14.728 2.802 1.00 95.19 160 ASP A O 1
ATOM 1251 N N . PHE A 1 161 ? -0.828 -14.735 5.037 1.00 97.38 161 PHE A N 1
ATOM 1252 C CA . PHE A 1 161 ? -1.204 -13.333 5.216 1.00 97.38 161 PHE A CA 1
ATOM 1253 C C . PHE A 1 161 ? -0.104 -12.539 5.938 1.00 97.38 161 PHE A C 1
ATOM 1255 O O . PHE A 1 161 ? -0.231 -12.239 7.133 1.00 97.38 161 PHE A O 1
ATOM 1262 N N . PRO A 1 162 ? 0.992 -12.208 5.228 1.00 97.62 162 PRO A N 1
ATOM 1263 C CA . PRO A 1 162 ? 1.981 -11.262 5.718 1.00 97.62 162 PRO A CA 1
ATOM 1264 C C . PRO A 1 162 ? 1.457 -9.828 5.614 1.00 97.62 162 PRO A C 1
ATOM 1266 O O . PRO A 1 162 ? 0.918 -9.416 4.587 1.00 97.62 162 PRO A O 1
ATOM 1269 N N . LEU A 1 163 ? 1.678 -9.054 6.668 1.00 97.38 163 LEU A N 1
ATOM 1270 C CA . LEU A 1 163 ? 1.549 -7.603 6.665 1.00 97.38 163 LEU A CA 1
ATOM 1271 C C . LEU A 1 163 ? 2.788 -6.973 7.303 1.00 97.38 163 LEU A C 1
ATOM 1273 O O . LEU A 1 163 ? 3.513 -7.619 8.061 1.00 97.38 163 LEU A O 1
ATOM 1277 N N . ARG A 1 164 ? 3.041 -5.700 7.011 1.00 97.00 164 ARG A N 1
ATOM 1278 C CA . ARG A 1 164 ? 4.044 -4.903 7.714 1.00 97.00 164 ARG A CA 1
ATOM 1279 C C . ARG A 1 164 ? 3.369 -4.169 8.860 1.00 97.00 164 ARG A C 1
ATOM 1281 O O . ARG A 1 164 ? 2.388 -3.473 8.628 1.00 97.00 164 ARG A O 1
ATOM 1288 N N . VAL A 1 165 ? 3.920 -4.277 10.062 1.00 96.31 165 VAL A N 1
ATOM 1289 C CA . VAL A 1 165 ? 3.569 -3.436 11.213 1.00 96.31 165 VAL A CA 1
ATOM 1290 C C . VAL A 1 165 ? 4.567 -2.295 11.297 1.00 96.31 165 VAL A C 1
ATOM 1292 O O . VAL A 1 165 ? 5.771 -2.528 11.188 1.00 96.31 165 VAL A O 1
ATOM 1295 N N . VAL A 1 166 ? 4.073 -1.078 11.499 1.00 94.38 166 VAL A N 1
ATOM 1296 C CA . VAL A 1 166 ? 4.876 0.141 11.585 1.00 94.38 166 VAL A CA 1
ATOM 1297 C C . VAL A 1 166 ? 4.534 0.880 12.873 1.00 94.38 166 VAL A C 1
ATOM 1299 O O . VAL A 1 166 ? 3.368 1.183 13.128 1.00 94.38 166 VAL A O 1
ATOM 1302 N N . SER A 1 167 ? 5.555 1.199 13.664 1.00 93.38 167 SER A N 1
ATOM 1303 C CA . SER A 1 167 ? 5.434 2.061 14.844 1.00 93.38 167 SER A CA 1
ATOM 1304 C C . SER A 1 167 ? 5.811 3.489 14.466 1.00 93.38 167 SER A C 1
ATOM 1306 O O . SER A 1 167 ? 6.851 3.717 13.839 1.00 93.38 167 SER A O 1
ATOM 1308 N N . LEU A 1 168 ? 4.965 4.451 14.833 1.00 91.88 168 LEU A N 1
ATOM 1309 C CA . LEU A 1 168 ? 5.063 5.841 14.398 1.00 91.88 168 LEU A CA 1
ATOM 1310 C C . LEU A 1 168 ? 5.177 6.789 15.601 1.00 91.88 168 LEU A C 1
ATOM 1312 O O . LEU A 1 168 ? 4.358 6.763 16.521 1.00 91.88 168 LEU A O 1
ATOM 1316 N N . GLY A 1 169 ? 6.175 7.668 15.572 1.00 89.50 169 GLY A N 1
ATOM 1317 C CA . GLY A 1 169 ? 6.406 8.725 16.559 1.00 89.50 169 GLY A CA 1
ATOM 1318 C C . GLY A 1 169 ? 6.142 10.120 15.988 1.00 89.50 169 GLY A C 1
ATOM 1319 O O . GLY A 1 169 ? 6.128 10.319 14.774 1.00 89.50 169 GLY A O 1
ATOM 1320 N N . ALA A 1 170 ? 5.960 11.116 16.859 1.00 84.12 170 ALA A N 1
ATOM 1321 C CA . ALA A 1 170 ? 5.882 12.523 16.453 1.00 84.12 170 ALA A CA 1
ATOM 1322 C C . ALA A 1 170 ? 6.929 13.349 17.215 1.00 84.12 170 ALA A C 1
ATOM 1324 O O . ALA A 1 170 ? 6.737 13.714 18.379 1.00 84.12 170 ALA A O 1
ATOM 1325 N N . GLY A 1 171 ? 8.048 13.653 16.550 1.00 78.81 171 GLY A N 1
ATOM 1326 C CA . GLY A 1 171 ? 9.163 14.394 17.146 1.00 78.81 171 GLY A CA 1
ATOM 1327 C C . GLY A 1 171 ? 9.848 13.616 18.275 1.00 78.81 171 GLY A C 1
ATOM 1328 O O . GLY A 1 171 ? 10.231 12.470 18.090 1.00 78.81 171 GLY A O 1
ATOM 1329 N N . GLU A 1 172 ? 10.010 14.240 19.446 1.00 73.81 172 GLU A N 1
ATOM 1330 C CA . GLU A 1 172 ? 10.660 13.629 20.623 1.00 73.81 172 GLU A CA 1
ATOM 1331 C C . GLU A 1 172 ? 9.762 12.636 21.388 1.00 73.81 172 GLU A C 1
ATOM 1333 O O . GLU A 1 172 ? 10.201 12.029 22.365 1.00 73.81 172 GLU A O 1
ATOM 1338 N N . ARG A 1 173 ? 8.489 12.483 20.997 1.00 65.12 173 ARG A N 1
ATOM 1339 C CA . ARG A 1 173 ? 7.576 11.523 21.630 1.00 65.12 173 ARG A CA 1
ATOM 1340 C C . ARG A 1 173 ? 7.653 10.179 20.923 1.00 65.12 173 ARG A C 1
ATOM 1342 O O . ARG A 1 173 ? 7.313 10.091 19.743 1.00 65.12 173 ARG A O 1
ATOM 1349 N N . HIS A 1 174 ? 8.017 9.155 21.688 1.00 66.19 174 HIS A N 1
ATOM 1350 C CA . HIS A 1 174 ? 8.055 7.781 21.209 1.00 66.19 174 HIS A CA 1
ATOM 1351 C C . HIS A 1 174 ? 6.658 7.176 21.028 1.00 66.19 174 HIS A C 1
ATOM 1353 O O . HIS A 1 174 ? 5.796 7.366 21.886 1.00 66.19 174 HIS A O 1
ATOM 1359 N N . SER A 1 175 ? 6.482 6.460 19.911 1.00 67.69 175 SER A N 1
ATOM 1360 C CA . SER A 1 175 ? 5.375 5.562 19.540 1.00 67.69 175 SER A CA 1
ATOM 1361 C C . SER A 1 175 ? 3.980 6.042 19.951 1.00 67.69 175 SER A C 1
ATOM 1363 O O . SER A 1 175 ? 3.377 5.527 20.890 1.00 67.69 175 SER A O 1
ATOM 1365 N N . LEU A 1 176 ? 3.462 7.037 19.232 1.00 80.94 176 LEU A N 1
ATOM 1366 C CA . LEU A 1 176 ? 2.109 7.565 19.440 1.00 80.94 176 LEU A CA 1
ATOM 1367 C C . LEU A 1 176 ? 1.054 6.857 18.598 1.00 80.94 176 LEU A C 1
ATOM 1369 O O . LEU A 1 176 ? -0.112 6.875 18.969 1.00 80.94 176 LEU A O 1
ATOM 1373 N N . TYR A 1 177 ? 1.459 6.277 17.470 1.00 88.19 177 TYR A N 1
ATOM 1374 C CA . TYR A 1 177 ? 0.546 5.612 16.555 1.00 88.19 177 TYR A CA 1
ATOM 1375 C C . TYR A 1 177 ? 1.145 4.300 16.085 1.00 88.19 177 TYR A C 1
ATOM 1377 O O . TYR A 1 177 ? 2.367 4.124 16.029 1.00 88.19 177 TYR A O 1
ATOM 1385 N N . SER A 1 178 ? 0.262 3.399 15.694 1.00 93.88 178 SER A N 1
ATOM 1386 C CA . SER A 1 178 ? 0.621 2.169 15.024 1.00 93.88 178 SER A CA 1
ATOM 1387 C C . SER A 1 178 ? -0.099 2.106 13.681 1.00 93.88 178 SER A C 1
ATOM 1389 O O . SER A 1 178 ? -1.183 2.663 13.487 1.00 93.88 178 SER A O 1
ATOM 1391 N N . ALA A 1 179 ? 0.544 1.479 12.708 1.00 95.44 179 ALA A N 1
ATOM 1392 C CA . ALA A 1 179 ? -0.017 1.291 11.388 1.00 95.44 179 ALA A CA 1
ATOM 1393 C C . ALA A 1 179 ? 0.301 -0.106 10.871 1.00 95.44 179 ALA A C 1
ATOM 1395 O O . ALA A 1 179 ? 1.286 -0.730 11.274 1.00 95.44 179 ALA A O 1
ATOM 1396 N N . VAL A 1 180 ? -0.524 -0.583 9.947 1.00 96.75 180 VAL A N 1
ATOM 1397 C CA . VAL A 1 180 ? -0.224 -1.777 9.162 1.00 96.75 180 VAL A CA 1
ATOM 1398 C C . VAL A 1 180 ? -0.399 -1.509 7.687 1.00 96.75 180 VAL A C 1
ATOM 1400 O O . VAL A 1 180 ? -1.228 -0.690 7.292 1.00 96.75 180 VAL A O 1
ATOM 1403 N N . TYR A 1 181 ? 0.358 -2.222 6.864 1.00 97.06 181 TYR A N 1
ATOM 1404 C CA . TYR A 1 181 ? 0.093 -2.249 5.437 1.00 97.06 181 TYR A CA 1
ATOM 1405 C C . TYR A 1 181 ? 0.419 -3.597 4.808 1.00 97.06 181 TYR A C 1
ATOM 1407 O O . TYR A 1 181 ? 1.255 -4.354 5.302 1.00 97.06 181 TYR A O 1
ATOM 1415 N N . TRP A 1 182 ? -0.220 -3.876 3.680 1.00 97.81 182 TRP A N 1
ATOM 1416 C CA . TRP A 1 182 ? 0.132 -4.975 2.788 1.00 97.81 182 TRP A CA 1
ATOM 1417 C C . TRP A 1 182 ? -0.285 -4.642 1.357 1.00 97.81 182 TRP A C 1
ATOM 1419 O O . TRP A 1 182 ? -1.036 -3.701 1.097 1.00 97.81 182 TRP A O 1
ATOM 1429 N N . TYR A 1 183 ? 0.201 -5.444 0.424 1.00 97.38 183 TYR A N 1
ATOM 1430 C CA . TYR A 1 183 ? -0.218 -5.443 -0.964 1.00 97.38 183 TYR A CA 1
ATOM 1431 C C . TYR A 1 183 ? -1.024 -6.702 -1.244 1.00 97.38 183 TYR A C 1
ATOM 1433 O O . TYR A 1 183 ? -0.639 -7.797 -0.830 1.00 97.38 183 TYR A O 1
ATOM 1441 N N . GLN A 1 184 ? -2.113 -6.555 -1.986 1.00 97.75 184 GLN A N 1
ATOM 1442 C CA . GLN A 1 184 ? -2.961 -7.670 -2.376 1.00 97.75 184 GLN A CA 1
ATOM 1443 C C . GLN A 1 184 ? -3.314 -7.611 -3.862 1.00 97.75 184 GLN A C 1
ATOM 1445 O O . GLN A 1 184 ? -3.762 -6.57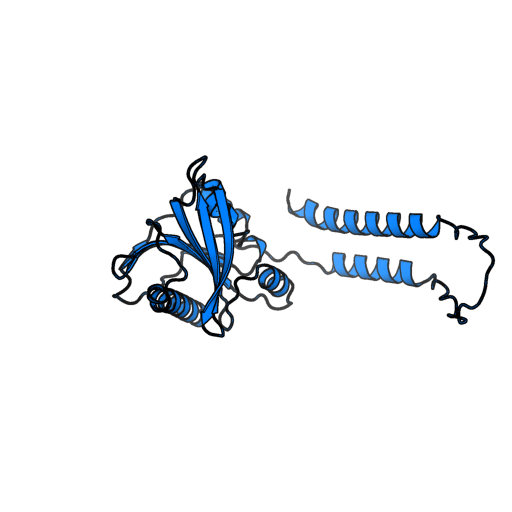6 -4.352 1.00 97.75 184 GLN A O 1
ATOM 1450 N N . SER A 1 185 ? -3.103 -8.718 -4.565 1.00 96.62 185 SER A N 1
ATOM 1451 C CA . SER A 1 185 ? -3.692 -9.007 -5.873 1.00 96.62 185 SER A CA 1
ATOM 1452 C C . SER A 1 185 ? -4.846 -10.006 -5.710 1.00 96.62 185 SER A C 1
ATOM 1454 O O . SER A 1 185 ? -5.235 -10.331 -4.586 1.00 96.62 185 SER A O 1
ATOM 1456 N N . ALA A 1 186 ? -5.424 -10.476 -6.818 1.00 94.56 186 ALA A N 1
ATOM 1457 C CA . ALA A 1 186 ? -6.548 -11.412 -6.782 1.00 94.56 186 ALA A CA 1
ATOM 1458 C C . ALA A 1 186 ? -6.196 -12.737 -6.072 1.00 94.56 186 ALA A C 1
ATOM 1460 O O . ALA A 1 186 ? -7.014 -13.290 -5.343 1.00 94.56 186 ALA A O 1
ATOM 1461 N N . ASP A 1 187 ? -4.967 -13.233 -6.240 1.00 93.81 187 ASP A N 1
ATOM 1462 C CA . ASP A 1 187 ? -4.536 -14.555 -5.773 1.00 93.81 187 ASP A CA 1
ATOM 1463 C C . ASP A 1 187 ? -3.399 -14.519 -4.740 1.00 93.81 187 ASP A C 1
ATOM 1465 O O . ASP A 1 187 ? -2.962 -15.572 -4.266 1.00 93.81 187 ASP A O 1
ATOM 1469 N N . ARG A 1 188 ? -2.907 -13.331 -4.366 1.00 95.62 188 ARG A N 1
ATOM 1470 C CA . ARG A 1 188 ? -1.726 -13.203 -3.509 1.00 95.62 188 ARG A CA 1
ATOM 1471 C C . ARG A 1 188 ? -1.775 -12.000 -2.577 1.00 95.62 188 ARG A C 1
ATOM 1473 O O . ARG A 1 188 ? -2.234 -10.918 -2.929 1.00 95.62 188 ARG A O 1
ATOM 1480 N N . VAL A 1 189 ? -1.183 -12.186 -1.399 1.00 97.69 189 VAL A N 1
ATOM 1481 C CA . VAL A 1 189 ? -0.896 -11.132 -0.421 1.00 97.69 189 VAL A CA 1
ATOM 1482 C C . VAL A 1 189 ? 0.606 -11.091 -0.141 1.00 97.69 189 VAL A C 1
ATOM 1484 O O . VAL A 1 189 ? 1.259 -12.132 -0.075 1.00 97.69 189 VAL A O 1
ATOM 1487 N N . THR A 1 190 ? 1.176 -9.895 -0.010 1.00 97.00 190 THR A N 1
ATOM 1488 C CA . THR A 1 190 ? 2.590 -9.698 0.334 1.00 97.00 190 THR A CA 1
ATOM 1489 C C . THR A 1 190 ? 2.802 -8.384 1.081 1.00 97.00 190 THR A C 1
ATOM 1491 O O . THR A 1 190 ? 2.139 -7.391 0.799 1.00 97.00 190 THR A O 1
ATOM 1494 N N . ASP A 1 191 ? 3.765 -8.340 1.996 1.00 95.06 191 ASP A N 1
ATOM 1495 C CA . ASP A 1 191 ? 4.300 -7.104 2.581 1.00 95.06 191 ASP A CA 1
ATOM 1496 C C . ASP A 1 191 ? 5.610 -6.661 1.892 1.00 95.06 191 ASP A C 1
ATOM 1498 O O . ASP A 1 191 ? 6.199 -5.632 2.243 1.00 95.06 191 ASP A O 1
ATOM 1502 N N . ASP A 1 192 ? 6.093 -7.454 0.929 1.00 92.88 192 ASP A N 1
ATOM 1503 C CA . ASP A 1 192 ? 7.333 -7.222 0.203 1.00 92.88 192 ASP A CA 1
ATOM 1504 C C . ASP A 1 192 ? 7.102 -6.378 -1.052 1.00 92.88 192 ASP A C 1
ATOM 1506 O O . ASP A 1 192 ? 6.510 -6.798 -2.050 1.00 92.88 192 ASP A O 1
ATOM 1510 N N . TYR A 1 193 ? 7.679 -5.185 -1.020 1.00 89.50 193 TYR A N 1
ATOM 1511 C CA . TYR A 1 193 ? 7.661 -4.245 -2.124 1.00 89.50 193 TYR A CA 1
ATOM 1512 C C . TYR A 1 193 ? 8.369 -4.762 -3.387 1.00 89.50 193 TYR A C 1
ATOM 1514 O O . TYR A 1 193 ? 7.958 -4.442 -4.503 1.00 89.50 193 TYR A O 1
ATOM 1522 N N . ALA A 1 194 ? 9.413 -5.589 -3.259 1.00 90.69 194 ALA A N 1
ATOM 1523 C CA . ALA A 1 194 ? 10.137 -6.097 -4.424 1.00 90.69 194 ALA A CA 1
ATOM 1524 C C . ALA A 1 194 ? 9.254 -7.007 -5.290 1.00 90.69 194 ALA A C 1
ATOM 1526 O O . ALA A 1 194 ? 9.338 -6.963 -6.519 1.00 90.69 194 ALA A O 1
ATOM 1527 N N . THR A 1 195 ? 8.348 -7.764 -4.667 1.00 91.25 195 THR A N 1
ATOM 1528 C CA . THR A 1 195 ? 7.348 -8.583 -5.365 1.00 91.25 195 THR A CA 1
ATOM 1529 C C . THR A 1 195 ? 6.521 -7.752 -6.359 1.00 91.25 195 THR A C 1
ATOM 1531 O O . THR A 1 195 ? 6.261 -8.206 -7.475 1.00 91.25 195 THR A O 1
ATOM 1534 N N . ARG A 1 196 ? 6.176 -6.505 -6.011 1.00 90.38 196 ARG A N 1
ATOM 1535 C CA . ARG A 1 196 ? 5.425 -5.576 -6.879 1.00 90.38 196 ARG A CA 1
ATOM 1536 C C . ARG A 1 196 ? 6.245 -5.095 -8.073 1.00 90.38 196 ARG A C 1
ATOM 1538 O O . ARG A 1 196 ? 5.726 -5.045 -9.185 1.00 90.38 196 ARG A O 1
ATOM 1545 N N . ILE A 1 197 ? 7.523 -4.775 -7.857 1.00 88.94 197 ILE A N 1
ATOM 1546 C CA . ILE A 1 197 ? 8.439 -4.372 -8.935 1.00 88.94 197 ILE A CA 1
ATOM 1547 C C . ILE A 1 197 ? 8.519 -5.489 -9.978 1.00 88.94 197 ILE A C 1
ATOM 1549 O O . ILE A 1 197 ? 8.357 -5.240 -11.170 1.00 88.94 197 ILE A O 1
ATOM 1553 N N . TRP A 1 198 ? 8.702 -6.735 -9.535 1.00 89.81 198 TRP A N 1
ATOM 1554 C CA . TRP A 1 198 ? 8.738 -7.882 -10.442 1.00 89.81 198 TRP A CA 1
ATOM 1555 C C . TRP A 1 198 ? 7.405 -8.116 -11.158 1.00 89.81 198 TRP A C 1
ATOM 1557 O O . TRP A 1 198 ? 7.410 -8.442 -12.345 1.00 89.81 198 TRP A O 1
ATOM 1567 N N . ALA A 1 199 ? 6.276 -7.909 -10.475 1.00 89.25 199 ALA A N 1
ATOM 1568 C CA . ALA A 1 199 ? 4.951 -8.023 -11.079 1.00 89.25 199 ALA A CA 1
ATOM 1569 C C . ALA A 1 199 ? 4.711 -6.981 -12.189 1.00 89.25 199 ALA A C 1
ATOM 1571 O O . ALA A 1 199 ? 4.130 -7.317 -13.217 1.00 89.25 199 ALA A O 1
ATOM 1572 N N . ASP A 1 200 ? 5.194 -5.743 -12.047 1.00 87.25 200 ASP A N 1
ATOM 1573 C CA . ASP A 1 200 ? 5.069 -4.729 -13.110 1.00 87.25 200 ASP A CA 1
ATOM 1574 C C . ASP A 1 200 ? 6.001 -5.005 -14.306 1.00 87.25 200 ASP A C 1
ATOM 1576 O O . ASP A 1 200 ? 5.638 -4.749 -15.457 1.00 87.25 200 ASP A O 1
ATOM 1580 N N . LEU A 1 201 ? 7.176 -5.598 -14.060 1.00 84.81 201 LEU A N 1
ATOM 1581 C CA . LEU A 1 201 ? 8.102 -6.027 -15.118 1.00 84.81 201 LEU A CA 1
ATOM 1582 C C . LEU A 1 201 ? 7.584 -7.231 -15.929 1.00 84.81 201 LEU A C 1
ATOM 1584 O O . LEU A 1 201 ? 8.126 -7.532 -16.995 1.00 84.81 201 LEU A O 1
ATOM 1588 N N . SER A 1 202 ? 6.534 -7.909 -15.457 1.00 86.31 202 SER A N 1
ATOM 1589 C CA . SER A 1 202 ? 5.875 -8.999 -16.178 1.00 86.31 202 SER A CA 1
ATOM 1590 C C . SER A 1 202 ? 5.237 -8.517 -17.496 1.00 86.31 202 SER A C 1
ATOM 1592 O O . SER A 1 202 ? 4.750 -7.379 -17.593 1.00 86.31 202 SER A O 1
ATOM 1594 N N . PRO A 1 203 ? 5.168 -9.375 -18.537 1.00 83.12 203 PRO A N 1
ATOM 1595 C CA . PRO A 1 203 ? 4.391 -9.091 -19.743 1.00 83.12 203 PRO A CA 1
ATOM 1596 C C . PRO A 1 203 ? 2.916 -8.790 -19.451 1.00 83.12 203 PRO A C 1
ATOM 1598 O O . PRO A 1 203 ? 2.338 -7.925 -20.106 1.00 83.12 203 PRO A O 1
ATOM 1601 N N . VAL A 1 204 ? 2.337 -9.469 -18.457 1.00 86.31 204 VAL A N 1
ATOM 1602 C CA . VAL A 1 204 ? 0.966 -9.248 -17.984 1.00 86.31 204 VAL A CA 1
ATOM 1603 C C . VAL A 1 204 ? 1.042 -8.510 -16.657 1.00 86.31 204 VAL A C 1
ATOM 1605 O O . VAL A 1 204 ? 1.579 -9.054 -15.690 1.00 86.31 204 VAL A O 1
ATOM 1608 N N . ARG A 1 205 ? 0.528 -7.273 -16.624 1.00 86.69 205 ARG A N 1
ATOM 1609 C CA . ARG A 1 205 ? 0.447 -6.503 -15.383 1.00 86.69 205 ARG A CA 1
ATOM 1610 C C . ARG A 1 205 ? -0.590 -7.123 -14.475 1.00 86.69 205 ARG A C 1
ATOM 1612 O O . ARG A 1 205 ? -1.745 -7.291 -14.850 1.00 86.69 205 ARG A O 1
ATOM 1619 N N . GLU A 1 206 ? -0.154 -7.404 -13.268 1.00 92.62 206 GLU A N 1
ATOM 1620 C CA . GLU A 1 206 ? -1.046 -7.746 -12.184 1.00 92.62 206 GLU A CA 1
ATOM 1621 C C . GLU A 1 206 ? -1.515 -6.447 -11.524 1.00 92.62 206 GLU A C 1
ATOM 1623 O O . GLU A 1 206 ? -0.720 -5.528 -11.285 1.00 92.62 206 GLU A O 1
ATOM 1628 N N . ARG A 1 207 ? -2.813 -6.364 -11.247 1.00 93.69 207 ARG A N 1
ATOM 1629 C CA . ARG A 1 207 ? -3.421 -5.256 -10.513 1.00 93.69 207 ARG A CA 1
ATOM 1630 C C . ARG A 1 207 ? -3.314 -5.546 -9.026 1.00 93.69 207 ARG A C 1
ATOM 1632 O O . ARG A 1 207 ? -3.560 -6.670 -8.597 1.00 93.69 207 ARG A O 1
ATOM 1639 N N . TRP A 1 208 ? -2.910 -4.545 -8.258 1.00 96.25 208 TRP A N 1
ATOM 1640 C CA . TRP A 1 208 ? -2.756 -4.696 -6.818 1.00 96.25 208 TRP A CA 1
ATOM 1641 C C . TRP A 1 208 ? -3.381 -3.533 -6.079 1.00 96.25 208 TRP A C 1
ATOM 1643 O O . TRP A 1 208 ? -3.376 -2.400 -6.564 1.00 96.25 208 TRP A O 1
ATOM 1653 N N . VAL A 1 209 ? -3.821 -3.822 -4.864 1.00 96.69 209 VAL A N 1
ATOM 1654 C CA . VAL A 1 209 ? -4.280 -2.855 -3.881 1.00 96.69 209 VAL A CA 1
ATOM 1655 C C . VAL A 1 209 ? -3.239 -2.783 -2.771 1.00 96.69 209 VAL A C 1
ATOM 1657 O O . VAL A 1 209 ? -2.934 -3.790 -2.134 1.00 96.69 209 VAL A O 1
ATOM 1660 N N . LEU A 1 210 ? -2.679 -1.597 -2.547 1.00 96.81 210 LEU A N 1
ATOM 1661 C CA . LEU A 1 210 ? -2.021 -1.267 -1.288 1.00 96.81 210 LEU A CA 1
ATOM 1662 C C . LEU A 1 210 ? -3.121 -0.968 -0.276 1.00 96.81 210 LEU A C 1
ATOM 1664 O O . LEU A 1 210 ? -3.883 -0.019 -0.466 1.00 96.81 210 LEU A O 1
ATOM 1668 N N . VAL A 1 211 ? -3.180 -1.763 0.784 1.00 97.31 211 VAL A N 1
ATOM 1669 C CA . VAL A 1 211 ? -4.035 -1.506 1.939 1.00 97.31 211 VAL A CA 1
ATOM 1670 C C . VAL A 1 211 ? -3.152 -0.950 3.038 1.00 97.31 211 VAL A C 1
ATOM 1672 O O . VAL A 1 211 ? -2.211 -1.619 3.456 1.00 97.31 211 VAL A O 1
ATOM 1675 N N . SER A 1 212 ? -3.448 0.260 3.497 1.00 96.25 212 SER A N 1
ATOM 1676 C CA . SER A 1 212 ? -2.759 0.885 4.627 1.00 96.25 212 SER A CA 1
ATOM 1677 C C . SER A 1 212 ? -3.778 1.269 5.686 1.00 96.25 212 SER A C 1
ATOM 1679 O O . SER A 1 212 ? -4.771 1.919 5.368 1.00 96.25 212 SER A O 1
ATOM 1681 N N . VAL A 1 213 ? -3.520 0.904 6.937 1.00 96.44 213 VAL A N 1
ATOM 1682 C CA . VAL A 1 213 ? -4.369 1.193 8.095 1.00 96.44 213 VAL A CA 1
ATOM 1683 C C . VAL A 1 213 ? -3.540 1.941 9.130 1.00 96.44 213 VAL A C 1
ATOM 1685 O O . VAL A 1 213 ? -2.447 1.503 9.474 1.00 96.44 213 VAL A O 1
ATOM 1688 N N . LEU A 1 214 ? -4.062 3.056 9.626 1.00 94.88 214 LEU A N 1
ATOM 1689 C CA . LEU A 1 214 ? -3.513 3.846 10.722 1.00 94.88 214 LEU A CA 1
ATOM 1690 C C . LEU A 1 214 ? -4.505 3.807 11.884 1.00 94.88 214 LEU A C 1
ATOM 1692 O O . LEU A 1 214 ? -5.643 4.251 11.716 1.00 94.88 214 LEU A O 1
ATOM 1696 N N . PHE A 1 215 ? -4.073 3.294 13.032 1.00 95.56 215 PHE A N 1
ATOM 1697 C CA . PHE A 1 215 ? -4.872 3.247 14.256 1.00 95.56 215 PHE A CA 1
ATOM 1698 C C . PHE A 1 215 ? -4.799 4.589 14.992 1.00 95.56 215 PHE A C 1
ATOM 1700 O O . PHE A 1 215 ? -3.770 5.269 14.948 1.00 95.56 215 PHE A O 1
ATOM 1707 N N . ASP A 1 216 ? -5.896 4.991 15.636 1.00 92.69 216 ASP A N 1
ATOM 1708 C CA . ASP A 1 216 ? -5.933 6.243 16.406 1.00 92.69 216 ASP A CA 1
ATOM 1709 C C . ASP A 1 216 ? -5.265 6.131 17.773 1.00 92.69 216 ASP A C 1
ATOM 1711 O O . ASP A 1 216 ? -4.690 7.105 18.259 1.00 92.69 216 ASP A O 1
ATOM 1715 N N . ASP A 1 217 ? -5.357 4.948 18.375 1.00 88.62 217 ASP A N 1
ATOM 1716 C CA . ASP A 1 217 ? -4.792 4.628 19.675 1.00 88.62 217 ASP A CA 1
ATOM 1717 C C . ASP A 1 217 ? -3.539 3.753 19.531 1.00 88.62 217 ASP A C 1
ATOM 1719 O O . ASP A 1 217 ? -3.221 3.216 18.466 1.00 88.62 217 ASP A O 1
ATOM 1723 N N . VAL A 1 218 ? -2.803 3.602 20.636 1.00 80.56 218 VAL A N 1
ATOM 1724 C CA . VAL A 1 218 ? -1.594 2.762 20.722 1.00 80.56 218 VAL A CA 1
ATOM 1725 C C . VAL A 1 218 ? -1.980 1.285 20.877 1.00 80.56 218 VAL A C 1
ATOM 1727 O O . VAL A 1 218 ? -1.514 0.587 21.780 1.00 80.56 218 VAL A O 1
ATOM 1730 N N . ASP A 1 219 ? -2.869 0.811 20.011 1.00 83.50 219 ASP A N 1
ATOM 1731 C CA . ASP A 1 219 ? -3.200 -0.603 19.917 1.00 83.50 219 ASP A CA 1
ATOM 1732 C C . ASP A 1 219 ? -2.000 -1.356 19.338 1.00 83.50 219 ASP A C 1
ATOM 1734 O O . ASP A 1 219 ? -1.359 -0.879 18.395 1.00 83.50 219 ASP A O 1
ATOM 1738 N N . ASP A 1 220 ? -1.684 -2.534 19.890 1.00 91.56 220 ASP A N 1
ATOM 1739 C CA . ASP A 1 220 ? -0.677 -3.422 19.302 1.00 91.56 220 ASP A CA 1
ATOM 1740 C C . ASP A 1 220 ? -1.275 -4.081 18.051 1.00 91.56 220 ASP A C 1
ATOM 1742 O O . ASP A 1 220 ? -2.126 -4.968 18.191 1.00 91.56 220 ASP A O 1
ATOM 1746 N N . PRO A 1 221 ? -0.814 -3.743 16.828 1.00 92.56 221 PRO A N 1
ATOM 1747 C CA . PRO A 1 221 ? -1.367 -4.314 15.601 1.00 92.56 221 PRO A CA 1
ATOM 1748 C C . PRO A 1 221 ? -1.106 -5.816 15.453 1.00 92.56 221 PRO A C 1
ATOM 1750 O O . PRO A 1 221 ? -1.606 -6.463 14.540 1.00 92.56 221 PRO A O 1
ATOM 1753 N N . ARG A 1 222 ? -0.289 -6.394 16.337 1.00 95.00 222 ARG A N 1
ATOM 1754 C CA . ARG A 1 222 ? 0.008 -7.830 16.378 1.00 95.00 222 ARG A CA 1
ATOM 1755 C C . ARG A 1 222 ? -0.918 -8.581 17.330 1.00 95.00 222 ARG A C 1
ATOM 1757 O O . ARG A 1 222 ? -0.754 -9.789 17.507 1.00 95.00 222 ARG A O 1
ATOM 1764 N N . SER A 1 223 ? -1.851 -7.885 17.984 1.00 95.56 223 SER A N 1
ATOM 1765 C CA . SER A 1 223 ? -2.829 -8.524 18.856 1.00 95.56 223 SER A CA 1
ATOM 1766 C C . SER A 1 223 ? -3.656 -9.538 18.054 1.00 95.56 223 SER A C 1
ATOM 1768 O O . SER A 1 223 ? -4.217 -9.181 17.014 1.00 95.56 223 SER A O 1
ATOM 1770 N N . PRO A 1 224 ? -3.812 -10.787 18.536 1.00 95.56 224 PRO A N 1
ATOM 1771 C CA . PRO A 1 224 ? -4.681 -11.776 17.898 1.00 95.56 224 PRO A CA 1
ATOM 1772 C C . PRO A 1 224 ? -6.134 -11.305 17.742 1.00 95.56 224 PRO A C 1
ATOM 1774 O O . PRO A 1 224 ? -6.858 -11.813 16.889 1.00 95.56 224 PRO A O 1
ATOM 1777 N N . GLU A 1 225 ? -6.561 -10.328 18.545 1.00 96.00 225 GLU A N 1
ATOM 1778 C CA . GLU A 1 225 ? -7.895 -9.727 18.480 1.00 96.00 225 GLU A CA 1
ATOM 1779 C C . GLU A 1 225 ? -8.125 -8.925 17.191 1.00 96.00 225 GLU A C 1
ATOM 1781 O O . GLU A 1 225 ? -9.269 -8.796 16.767 1.00 96.00 225 GLU A O 1
ATOM 1786 N N . LEU A 1 226 ? -7.062 -8.449 16.526 1.00 97.12 226 LEU A N 1
ATOM 1787 C CA . LEU A 1 226 ? -7.140 -7.718 15.254 1.00 97.12 226 LEU A CA 1
ATOM 1788 C C . LEU A 1 226 ? -7.091 -8.631 14.021 1.00 97.12 226 LEU A C 1
ATOM 1790 O O . LEU A 1 226 ? -7.416 -8.192 12.918 1.00 97.12 226 LEU A O 1
ATOM 1794 N N . ALA A 1 227 ? -6.756 -9.916 14.178 1.00 97.19 227 ALA A N 1
ATOM 1795 C CA . ALA A 1 227 ? -6.718 -10.855 13.055 1.00 97.19 227 ALA A CA 1
ATOM 1796 C C . ALA A 1 227 ? -8.052 -10.936 12.275 1.00 97.19 227 ALA A C 1
ATOM 1798 O O . ALA A 1 227 ? -8.015 -10.890 11.042 1.00 97.19 227 ALA A O 1
ATOM 1799 N N . PRO A 1 228 ? -9.237 -10.979 12.926 1.00 97.94 228 PRO A N 1
ATOM 1800 C CA . PRO A 1 228 ? -10.514 -10.946 12.213 1.00 97.94 228 PRO A CA 1
ATOM 1801 C C . PRO A 1 228 ? -10.746 -9.642 11.438 1.00 97.94 228 PRO A C 1
ATOM 1803 O O . PRO A 1 228 ? -11.355 -9.673 10.371 1.00 97.94 228 PRO A O 1
ATOM 1806 N N . PHE A 1 229 ? -10.255 -8.506 11.943 1.00 98.06 229 PHE A N 1
ATOM 1807 C CA . PHE A 1 229 ? -10.343 -7.222 11.247 1.00 98.06 229 PHE A CA 1
ATOM 1808 C C . PHE A 1 229 ? -9.522 -7.233 9.953 1.00 98.06 229 PHE A C 1
ATOM 1810 O O . PHE A 1 229 ? -10.042 -6.883 8.893 1.00 98.06 22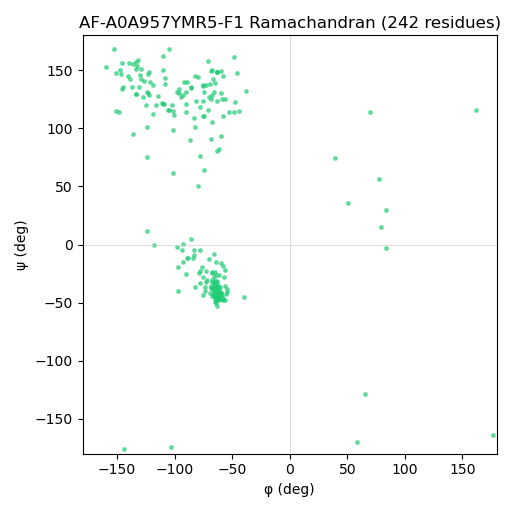9 PHE A O 1
ATOM 1817 N N . TYR A 1 230 ? -8.280 -7.718 10.000 1.00 98.31 230 TYR A N 1
ATOM 1818 C CA . TYR A 1 230 ? -7.450 -7.845 8.798 1.00 98.31 230 TYR A CA 1
ATOM 1819 C C . TYR A 1 230 ? -8.067 -8.790 7.770 1.00 98.31 230 TYR A C 1
ATOM 1821 O O . TYR A 1 230 ? -8.042 -8.502 6.574 1.00 98.31 230 TYR A O 1
ATOM 1829 N N . GLU A 1 231 ? -8.674 -9.886 8.222 1.00 97.94 231 GLU A N 1
ATOM 1830 C CA . GLU A 1 231 ? -9.348 -10.831 7.335 1.00 97.94 231 GLU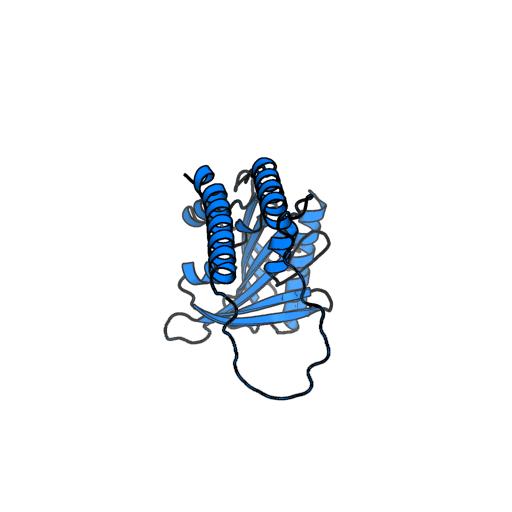 A CA 1
ATOM 1831 C C . GLU A 1 231 ? -10.575 -10.214 6.646 1.00 97.94 231 GLU A C 1
ATOM 1833 O O . GLU A 1 231 ? -10.778 -10.429 5.451 1.00 97.94 231 GLU A O 1
ATOM 1838 N N . ILE A 1 232 ? -11.352 -9.386 7.354 1.00 98.06 232 ILE A N 1
ATOM 1839 C CA . ILE A 1 232 ? -12.458 -8.621 6.758 1.00 98.06 232 ILE A CA 1
ATOM 1840 C C . ILE A 1 232 ? -11.945 -7.723 5.628 1.00 98.06 232 ILE A C 1
ATOM 1842 O O . ILE A 1 232 ? -12.528 -7.704 4.540 1.00 98.06 232 ILE A O 1
ATOM 1846 N N . LEU A 1 233 ? -10.851 -6.993 5.861 1.00 98.25 233 LEU A N 1
ATOM 1847 C CA . LEU A 1 233 ? -10.264 -6.118 4.847 1.00 98.25 233 LEU A CA 1
ATOM 1848 C C . LEU A 1 233 ? -9.736 -6.923 3.655 1.00 98.25 233 LEU A C 1
ATOM 1850 O O . LEU A 1 233 ? -10.052 -6.589 2.513 1.00 98.25 233 LEU A O 1
ATOM 1854 N N . ARG A 1 234 ? -9.023 -8.027 3.907 1.00 97.81 234 ARG A N 1
ATOM 1855 C CA . ARG A 1 234 ? -8.523 -8.937 2.865 1.00 97.81 234 ARG A CA 1
ATOM 1856 C C . ARG A 1 234 ? -9.650 -9.460 1.976 1.00 97.81 234 ARG A C 1
ATOM 1858 O O . ARG A 1 234 ? -9.544 -9.412 0.752 1.00 97.81 234 ARG A O 1
ATOM 1865 N N . GLN A 1 235 ? -10.748 -9.924 2.571 1.00 97.06 235 GLN A N 1
ATOM 1866 C CA . GLN A 1 235 ? -11.907 -10.437 1.832 1.00 97.06 235 GLN A CA 1
ATOM 1867 C C . GLN A 1 235 ? -12.650 -9.343 1.064 1.00 97.06 235 GLN A C 1
ATOM 1869 O O . GLN A 1 235 ? -13.155 -9.587 -0.031 1.00 97.06 235 GLN A O 1
ATOM 1874 N N . SER A 1 236 ? -12.726 -8.135 1.623 1.00 97.00 236 SER A N 1
ATOM 1875 C CA . SER A 1 236 ? -13.328 -6.986 0.939 1.00 97.00 236 SER A CA 1
ATOM 1876 C C . SER A 1 236 ? -12.514 -6.612 -0.299 1.00 97.00 236 SER A C 1
ATOM 1878 O O . SER A 1 236 ? -13.085 -6.419 -1.367 1.00 97.00 236 SER A O 1
ATOM 1880 N N . VAL A 1 237 ? -11.182 -6.619 -0.191 1.00 97.25 237 VAL A N 1
ATOM 1881 C CA . VAL A 1 237 ? -10.286 -6.375 -1.328 1.00 97.25 237 VAL A CA 1
ATOM 1882 C C . VAL A 1 237 ? -10.374 -7.476 -2.381 1.00 97.25 237 VAL A C 1
ATOM 1884 O O . VAL A 1 237 ? -10.482 -7.164 -3.564 1.00 97.25 237 VAL A O 1
ATOM 1887 N N . ALA A 1 238 ? -10.385 -8.747 -1.971 1.00 96.19 238 ALA A N 1
ATOM 1888 C CA . ALA A 1 238 ? -10.485 -9.878 -2.894 1.00 96.19 238 ALA A CA 1
ATOM 1889 C C . ALA A 1 238 ? -11.771 -9.812 -3.732 1.00 96.19 238 ALA A C 1
ATOM 1891 O O . ALA A 1 238 ? -11.717 -9.894 -4.953 1.00 96.19 238 ALA A O 1
ATOM 1892 N N . ARG A 1 239 ? -12.919 -9.557 -3.090 1.00 94.94 239 ARG A N 1
ATOM 1893 C CA . ARG A 1 239 ? -14.210 -9.443 -3.787 1.00 94.94 239 ARG A CA 1
ATOM 1894 C C . ARG A 1 239 ? -14.252 -8.288 -4.784 1.00 94.94 239 ARG A C 1
ATOM 1896 O O . ARG A 1 239 ? -14.874 -8.432 -5.830 1.00 94.94 239 ARG A O 1
ATOM 1903 N N . THR A 1 240 ? -13.602 -7.167 -4.473 1.00 93.50 240 THR A N 1
ATOM 1904 C CA . THR A 1 240 ? -13.488 -6.044 -5.413 1.00 93.50 240 THR A CA 1
ATOM 1905 C C . THR A 1 240 ? -12.617 -6.412 -6.611 1.00 93.50 240 THR A C 1
ATOM 1907 O O . THR A 1 240 ? -13.003 -6.123 -7.736 1.00 93.50 240 THR A O 1
ATOM 1910 N N . LEU A 1 241 ? -11.477 -7.073 -6.386 1.00 92.81 241 LEU A N 1
ATOM 1911 C CA . LEU A 1 241 ? -10.575 -7.495 -7.463 1.00 92.81 241 LEU A CA 1
ATOM 1912 C C . LEU A 1 241 ? -11.178 -8.589 -8.360 1.00 92.81 241 LEU A C 1
ATOM 1914 O O . LEU A 1 241 ? -10.872 -8.615 -9.545 1.00 92.81 241 LEU A O 1
ATOM 1918 N N . ASP A 1 242 ? -12.041 -9.454 -7.821 1.00 89.75 242 ASP A N 1
ATOM 1919 C CA . ASP A 1 242 ? -12.745 -10.498 -8.585 1.00 89.75 242 ASP A CA 1
ATOM 1920 C C . ASP A 1 242 ? -13.911 -9.956 -9.436 1.00 89.75 242 ASP A C 1
ATOM 1922 O O . ASP A 1 242 ? -14.396 -10.644 -10.338 1.00 89.75 242 ASP A O 1
ATOM 1926 N N . ALA A 1 243 ? -14.418 -8.762 -9.114 1.00 83.81 243 ALA A N 1
ATOM 1927 C CA . ALA A 1 243 ? -15.559 -8.149 -9.796 1.00 83.81 243 ALA A CA 1
ATOM 1928 C C . ALA A 1 243 ? -15.168 -7.307 -11.027 1.00 83.81 243 ALA A C 1
ATOM 1930 O O . ALA A 1 243 ? -16.060 -6.907 -11.782 1.00 83.81 243 ALA A O 1
ATOM 1931 N N . GLU A 1 244 ? -13.874 -7.027 -11.210 1.00 72.25 244 GLU A N 1
ATOM 1932 C CA . GLU A 1 244 ? -13.291 -6.297 -12.350 1.00 72.25 244 GLU A CA 1
ATOM 1933 C C . GLU A 1 244 ? -12.900 -7.238 -13.505 1.00 72.25 244 GLU A C 1
ATOM 1935 O O . GLU A 1 244 ? -13.139 -6.847 -14.674 1.00 72.25 244 GLU A O 1
#